Protein AF-A0A2V3XZ36-F1 (afdb_monomer)

Sequence (302 aa):
MINIRLLTAAAAAAALLCLTGCQPKEDPLHLGNNAIVLETDEGRNGLYVKDADNGGASGDSLFGERCFIDCSHAQLSYYGLDTEELTEIKLGDLLAGDEVTIDLRESEVKKAGNGSASAEKIQLMTQRISAENQSDGKSGDSGSGSSDSGSSGSSSYGSDNTNSADSDRPRQAEANAEVPGSQAASLEESDYKGFAEQIQHIFSERDIEALAQLCAYPVYVTTEANTEGLDVADAAGLKAQKDDIFTDAMLQAVAGVDPDRLTPSQAGIFVGSESGSPGLFFSLAEDGYLKIMGINAEVLSQ

Solvent-accessible surface area (backbone atoms only — not comparable to full-atom values): 18003 Å² total; per-residue (Å²): 133,82,62,68,72,61,57,55,54,54,52,54,56,55,57,65,64,69,72,74,75,85,64,75,80,72,70,51,75,46,73,67,44,50,24,27,30,62,41,69,36,77,92,73,37,26,32,33,26,19,44,62,50,89,21,60,103,78,61,56,52,54,29,42,89,58,13,39,35,36,38,84,73,33,49,42,32,35,65,37,86,90,72,78,41,81,40,81,52,56,73,87,73,58,50,61,72,39,36,29,28,39,23,27,34,52,79,26,52,68,31,16,65,73,38,36,30,52,34,54,29,38,34,48,67,65,78,78,79,71,90,80,74,82,76,93,79,87,86,78,91,86,84,88,80,90,80,89,87,81,85,90,86,87,83,87,88,82,89,85,89,82,90,82,90,84,86,92,87,85,87,84,86,81,71,89,73,76,59,89,89,36,57,25,55,58,41,67,76,44,66,56,45,62,50,47,51,50,49,38,50,34,53,75,69,62,37,52,71,64,50,45,70,39,45,40,72,60,23,39,39,27,19,79,93,39,78,88,47,42,76,33,68,43,58,67,59,50,50,76,41,44,73,56,49,66,32,73,65,27,44,49,16,37,65,66,50,56,57,87,75,62,66,65,32,71,86,30,39,78,46,25,29,95,80,74,42,15,25,35,33,31,30,68,43,99,87,70,45,80,24,33,48,33,40,34,34,30,73,75,84,128

Organism: NCBI:txid1096246

Structure (mmCIF, N/CA/C/O backbone):
data_AF-A0A2V3XZ36-F1
#
_entry.id   AF-A0A2V3XZ36-F1
#
loop_
_atom_site.group_PDB
_atom_site.id
_atom_site.type_symbol
_atom_site.label_atom_id
_atom_site.label_alt_id
_atom_site.label_comp_id
_atom_site.label_asym_id
_atom_site.label_entity_id
_atom_site.label_seq_id
_atom_site.pdbx_PDB_ins_code
_atom_site.Cartn_x
_atom_site.Cartn_y
_atom_site.Cartn_z
_atom_site.occupancy
_atom_site.B_iso_or_equiv
_atom_site.auth_seq_id
_atom_site.auth_comp_id
_atom_site.auth_asym_id
_atom_site.auth_atom_id
_atom_site.pdbx_PDB_model_num
ATOM 1 N N . MET A 1 1 ? 79.401 5.097 9.489 1.00 49.34 1 MET A N 1
ATOM 2 C CA . MET A 1 1 ? 78.713 5.417 10.759 1.00 49.34 1 MET A CA 1
ATOM 3 C C . MET A 1 1 ? 77.414 6.124 10.417 1.00 49.34 1 MET A C 1
ATOM 5 O O . MET A 1 1 ? 77.437 7.300 10.087 1.00 49.34 1 MET A O 1
ATOM 9 N N . ILE A 1 2 ? 76.310 5.379 10.359 1.00 49.97 2 ILE A N 1
ATOM 10 C CA . ILE A 1 2 ? 74.990 5.925 10.023 1.00 49.97 2 ILE A CA 1
ATOM 11 C C . ILE A 1 2 ? 74.505 6.738 11.229 1.00 49.97 2 ILE A C 1
ATOM 13 O O . ILE A 1 2 ? 74.506 6.244 12.355 1.00 49.97 2 ILE A O 1
ATOM 17 N N . ASN A 1 3 ? 74.182 8.011 10.996 1.00 48.66 3 ASN A N 1
ATOM 18 C CA . ASN A 1 3 ? 73.855 8.986 12.032 1.00 48.66 3 ASN A CA 1
ATOM 19 C C . ASN A 1 3 ? 72.588 8.576 12.796 1.00 48.66 3 ASN A C 1
ATOM 21 O O . ASN A 1 3 ? 71.471 8.748 12.314 1.00 48.66 3 ASN A O 1
ATOM 25 N N . ILE A 1 4 ? 72.772 8.104 14.031 1.00 54.78 4 ILE A N 1
ATOM 26 C CA . ILE A 1 4 ? 71.716 7.681 14.971 1.00 54.78 4 ILE A CA 1
ATOM 27 C C . ILE A 1 4 ? 70.672 8.790 15.217 1.00 54.78 4 ILE A C 1
ATOM 29 O O . ILE A 1 4 ? 69.515 8.500 15.507 1.00 54.78 4 ILE A O 1
ATOM 33 N N . ARG A 1 5 ? 71.054 10.059 15.018 1.00 49.16 5 ARG A N 1
ATOM 34 C CA . ARG A 1 5 ? 70.179 11.242 15.116 1.00 49.16 5 ARG A CA 1
ATOM 35 C C . ARG A 1 5 ? 69.156 11.352 13.972 1.00 49.16 5 ARG A C 1
ATOM 37 O O . ARG A 1 5 ? 68.101 11.938 14.179 1.00 49.16 5 ARG A O 1
ATOM 44 N N . LEU A 1 6 ? 69.437 10.782 12.794 1.00 45.03 6 LEU A N 1
ATOM 45 C CA . LEU A 1 6 ? 68.500 10.776 11.660 1.00 45.03 6 LEU A CA 1
ATOM 46 C C . LEU A 1 6 ? 67.424 9.687 11.821 1.00 45.03 6 LEU A C 1
ATOM 48 O O . LEU A 1 6 ? 66.277 9.893 11.436 1.00 45.03 6 LEU A O 1
ATOM 52 N N . LEU A 1 7 ? 67.774 8.557 12.451 1.00 47.78 7 LEU A N 1
ATOM 53 C CA . LEU A 1 7 ? 66.829 7.469 12.735 1.00 47.78 7 LEU A CA 1
ATOM 54 C C . LEU A 1 7 ? 65.782 7.858 13.790 1.00 47.78 7 LEU A C 1
ATOM 56 O O . LEU A 1 7 ? 64.635 7.430 13.708 1.00 47.78 7 LEU A O 1
ATOM 60 N N . THR A 1 8 ? 66.157 8.683 14.772 1.00 49.25 8 THR A N 1
ATOM 61 C CA . THR A 1 8 ? 65.249 9.086 15.860 1.00 49.25 8 THR A CA 1
ATOM 62 C C . THR A 1 8 ? 64.213 10.118 15.410 1.00 49.25 8 THR A C 1
ATOM 64 O O . THR A 1 8 ? 63.070 10.060 15.855 1.00 49.25 8 THR A O 1
ATOM 67 N N . ALA A 1 9 ? 64.567 11.014 14.484 1.00 49.53 9 ALA A N 1
ATOM 68 C CA . ALA A 1 9 ? 63.622 11.976 13.913 1.00 49.53 9 ALA A CA 1
ATOM 69 C C . ALA A 1 9 ? 62.608 11.312 12.960 1.00 49.53 9 ALA A C 1
ATOM 71 O O . ALA A 1 9 ? 61.432 11.671 12.967 1.00 49.53 9 ALA A O 1
ATOM 72 N N . ALA A 1 10 ? 63.033 10.298 12.194 1.00 50.59 10 ALA A N 1
ATOM 73 C CA . ALA A 1 10 ? 62.141 9.540 11.315 1.00 50.59 10 ALA A CA 1
ATOM 74 C C . ALA A 1 10 ? 61.131 8.676 12.098 1.00 50.59 10 ALA A C 1
ATOM 76 O O . ALA A 1 10 ? 59.969 8.584 11.710 1.00 50.59 10 ALA A O 1
ATOM 77 N N . ALA A 1 11 ? 61.538 8.102 13.237 1.00 51.56 11 ALA A N 1
ATOM 78 C CA . ALA A 1 11 ? 60.645 7.319 14.094 1.00 51.56 11 ALA A CA 1
ATOM 79 C C . ALA A 1 11 ? 59.580 8.182 14.801 1.00 51.56 11 ALA A C 1
ATOM 81 O O . ALA A 1 11 ? 58.436 7.753 14.935 1.00 51.56 11 ALA A O 1
ATOM 82 N N . ALA A 1 12 ? 59.920 9.413 15.203 1.00 48.41 12 ALA A N 1
ATOM 83 C CA . ALA A 1 12 ? 58.966 10.333 15.826 1.00 48.41 12 ALA A CA 1
ATOM 84 C C . ALA A 1 12 ? 57.923 10.878 14.828 1.00 48.41 12 ALA A C 1
ATOM 86 O O . ALA A 1 12 ? 56.759 11.035 15.188 1.00 48.41 12 ALA A O 1
ATOM 87 N N . ALA A 1 13 ? 58.308 11.099 13.565 1.00 48.31 13 ALA A N 1
ATOM 88 C CA . ALA A 1 13 ? 57.373 11.490 12.507 1.00 48.31 13 ALA A CA 1
ATOM 89 C C . ALA A 1 13 ? 56.443 10.335 12.083 1.00 48.31 13 ALA A C 1
ATOM 91 O O . ALA A 1 13 ? 55.267 10.566 11.813 1.00 48.31 13 ALA A O 1
ATOM 92 N N . ALA A 1 14 ? 56.932 9.089 12.095 1.00 51.06 14 ALA A N 1
ATOM 93 C CA . ALA A 1 14 ? 56.108 7.906 11.835 1.00 51.06 14 ALA A CA 1
ATOM 94 C C . ALA A 1 14 ? 55.124 7.600 12.982 1.00 51.06 14 ALA A C 1
ATOM 96 O O . ALA A 1 14 ? 54.015 7.148 12.725 1.00 51.06 14 ALA A O 1
ATOM 97 N N . ALA A 1 15 ? 55.483 7.895 14.237 1.00 47.56 15 ALA A N 1
ATOM 98 C CA . ALA A 1 15 ? 54.588 7.710 15.381 1.00 47.56 15 ALA A CA 1
ATOM 99 C C . ALA A 1 15 ? 53.459 8.760 15.445 1.00 47.56 15 ALA A C 1
ATOM 101 O O . ALA A 1 15 ? 52.360 8.443 15.893 1.00 47.56 15 ALA A O 1
ATOM 102 N N . LEU A 1 16 ? 53.697 9.987 14.960 1.00 46.22 16 LEU A N 1
ATOM 103 C CA . LEU A 1 16 ? 52.675 11.044 14.917 1.00 46.22 16 LEU A CA 1
ATOM 104 C C . LEU A 1 16 ? 51.666 10.863 13.763 1.00 46.22 16 LEU A C 1
ATOM 106 O O . LEU A 1 16 ? 50.547 11.356 13.852 1.00 46.22 16 LEU A O 1
ATOM 110 N N . LEU A 1 17 ? 52.034 10.115 12.714 1.00 47.47 17 LEU A N 1
ATOM 111 C CA . LEU A 1 17 ? 51.152 9.731 11.599 1.00 47.47 17 LEU A CA 1
ATOM 112 C C . LEU A 1 17 ? 50.258 8.514 11.905 1.00 47.47 17 LEU A C 1
ATOM 114 O O . LEU A 1 17 ? 49.339 8.234 11.144 1.00 47.47 17 LEU A O 1
ATOM 118 N N . CYS A 1 18 ? 50.485 7.811 13.021 1.00 46.91 18 CYS A N 1
ATOM 119 C CA . CYS A 1 18 ? 49.680 6.651 13.429 1.00 46.91 18 CYS A CA 1
ATOM 120 C C . CYS A 1 18 ? 48.534 6.991 14.400 1.00 46.91 18 CYS A C 1
ATOM 122 O O . CYS A 1 18 ? 47.794 6.094 14.792 1.00 46.91 18 CYS A O 1
ATOM 124 N N . LEU A 1 19 ? 48.376 8.258 14.807 1.00 44.88 19 LEU A N 1
ATOM 125 C CA . LEU A 1 19 ? 47.299 8.689 15.715 1.00 44.88 19 LEU A CA 1
ATOM 126 C C . LEU A 1 19 ? 46.096 9.317 14.998 1.00 44.88 19 LEU A C 1
ATOM 128 O O . LEU A 1 19 ? 45.138 9.725 15.650 1.00 44.88 19 LEU A O 1
ATOM 132 N N . THR A 1 20 ? 46.092 9.357 13.666 1.00 52.97 20 THR A N 1
ATOM 133 C CA . THR A 1 20 ? 44.905 9.734 12.898 1.00 52.97 20 THR A CA 1
ATOM 134 C C . THR A 1 20 ? 44.134 8.482 12.492 1.00 52.97 20 THR A C 1
ATOM 136 O O . THR A 1 20 ? 44.437 7.857 11.480 1.00 52.97 20 THR A O 1
ATOM 139 N N . GLY A 1 21 ? 43.107 8.149 13.277 1.00 45.31 21 GLY A N 1
ATOM 140 C CA . GLY A 1 21 ? 41.867 7.633 12.698 1.00 45.31 21 GLY A CA 1
ATOM 141 C C . GLY A 1 21 ? 41.633 6.122 12.695 1.00 45.31 21 GLY A C 1
ATOM 142 O O . GLY A 1 21 ? 41.121 5.610 11.711 1.00 45.31 21 GLY A O 1
ATOM 143 N N . CYS A 1 22 ? 41.873 5.418 13.801 1.00 48.69 22 CYS A N 1
ATOM 144 C CA . CYS A 1 22 ? 40.903 4.390 14.199 1.00 48.69 22 CYS A CA 1
ATOM 145 C C . CYS A 1 22 ? 39.966 5.035 15.219 1.00 48.69 22 CYS A C 1
ATOM 147 O O . CYS A 1 22 ? 40.049 4.752 16.413 1.00 48.69 22 CYS A O 1
ATOM 149 N N . GLN A 1 23 ? 39.109 5.957 14.765 1.00 49.16 23 GLN A N 1
ATOM 150 C CA . GLN A 1 23 ? 37.893 6.187 15.537 1.00 49.16 23 GLN A CA 1
ATOM 151 C C . GLN A 1 23 ? 37.141 4.849 15.549 1.00 49.16 23 GLN A C 1
ATOM 153 O O . GLN A 1 23 ? 37.112 4.181 14.505 1.00 49.16 23 GLN A O 1
ATOM 158 N N . PRO A 1 24 ? 36.584 4.405 16.691 1.00 51.41 24 PRO A N 1
ATOM 159 C CA . PRO A 1 24 ? 35.558 3.374 16.652 1.00 51.41 24 PRO A CA 1
ATOM 160 C C . PRO A 1 24 ? 34.567 3.818 15.581 1.00 51.41 24 PRO A C 1
ATOM 162 O O . PRO A 1 24 ? 34.178 4.986 15.578 1.00 51.41 24 PRO A O 1
ATOM 165 N N . LYS A 1 25 ? 34.244 2.951 14.618 1.00 53.97 25 LYS A N 1
ATOM 166 C CA . LYS A 1 25 ? 33.132 3.245 13.714 1.00 53.97 25 LYS A CA 1
ATOM 167 C C . LYS A 1 25 ? 31.921 3.406 14.621 1.00 53.97 25 LYS A C 1
ATOM 169 O O . LYS A 1 25 ? 31.485 2.417 15.205 1.00 53.97 25 LYS A O 1
ATOM 174 N N . GLU A 1 26 ? 31.500 4.647 14.842 1.00 66.62 26 GLU A N 1
ATOM 175 C CA . GLU A 1 26 ? 30.287 4.914 15.595 1.00 66.62 26 GLU A CA 1
ATOM 176 C C . GLU A 1 26 ? 29.155 4.230 14.846 1.00 66.62 26 GLU A C 1
ATOM 178 O O . GLU A 1 26 ? 29.083 4.336 13.623 1.00 66.62 26 GLU A O 1
ATOM 183 N N . ASP A 1 27 ? 28.365 3.451 15.578 1.00 75.56 27 ASP A N 1
ATOM 184 C CA . ASP A 1 27 ? 27.201 2.760 15.045 1.00 75.56 27 ASP A CA 1
ATOM 185 C C . ASP A 1 27 ? 26.157 3.827 14.689 1.00 75.56 27 ASP A C 1
ATOM 187 O O . ASP A 1 27 ? 25.618 4.450 15.618 1.00 75.56 27 ASP A O 1
ATOM 191 N N . PRO A 1 28 ? 25.950 4.131 13.390 1.00 82.06 28 PRO A N 1
ATOM 192 C CA . PRO A 1 28 ? 25.151 5.275 12.976 1.00 82.06 28 PRO A CA 1
ATOM 193 C C . PRO A 1 28 ? 23.723 5.163 13.501 1.00 82.06 28 PRO A C 1
ATOM 195 O O . PRO A 1 28 ? 23.147 4.077 13.530 1.00 82.06 28 PRO A O 1
ATOM 198 N N . LEU A 1 29 ? 23.145 6.288 13.915 1.00 79.50 29 LEU A N 1
ATOM 199 C CA . LEU A 1 29 ? 21.755 6.342 14.352 1.00 79.50 29 LEU A CA 1
ATOM 200 C C . LEU A 1 29 ? 20.854 6.650 13.147 1.00 79.50 29 LEU A C 1
ATOM 202 O O . LEU A 1 29 ? 21.013 7.680 12.492 1.00 79.50 29 LEU A O 1
ATOM 206 N N . HIS A 1 30 ? 19.919 5.751 12.868 1.00 79.06 30 HIS A N 1
ATOM 207 C CA . HIS A 1 30 ? 18.843 5.896 11.897 1.00 79.06 30 HIS A CA 1
ATOM 208 C C . HIS A 1 30 ? 17.641 6.527 12.588 1.00 79.06 30 HIS A C 1
ATOM 210 O O . HIS A 1 30 ? 17.083 5.947 13.519 1.00 79.06 30 HIS A O 1
ATOM 216 N N . LEU A 1 31 ? 17.273 7.721 12.134 1.00 82.19 31 LEU A N 1
ATOM 217 C CA . LEU A 1 31 ? 16.256 8.553 12.763 1.00 82.19 31 LEU A CA 1
ATOM 218 C C . LEU A 1 31 ? 14.909 8.412 12.059 1.00 82.19 31 LEU A C 1
ATOM 220 O O . LEU A 1 31 ? 14.869 8.331 10.833 1.00 82.19 31 LEU A O 1
ATOM 224 N N . GLY A 1 32 ? 13.826 8.502 12.828 1.00 77.56 32 GLY A N 1
ATOM 225 C CA . GLY A 1 32 ? 12.496 8.765 12.287 1.00 77.56 32 GLY A CA 1
ATOM 226 C C . GLY A 1 32 ? 11.879 7.602 11.515 1.00 77.56 32 GLY A C 1
ATOM 227 O O . GLY A 1 32 ? 11.204 7.843 10.521 1.00 77.56 32 GLY A O 1
ATOM 228 N N . ASN A 1 33 ? 12.114 6.355 11.935 1.00 87.75 33 ASN A N 1
ATOM 229 C CA . ASN A 1 33 ? 11.456 5.207 11.309 1.00 87.75 33 ASN A CA 1
ATOM 230 C C . ASN A 1 33 ? 10.011 5.124 11.817 1.00 87.75 33 ASN A C 1
ATOM 232 O O . ASN A 1 33 ? 9.799 4.873 13.007 1.00 87.75 33 ASN A O 1
ATOM 236 N N . ASN A 1 34 ? 9.037 5.365 10.941 1.00 88.94 34 ASN A N 1
ATOM 237 C CA . ASN A 1 34 ? 7.626 5.399 11.314 1.00 88.94 34 ASN A CA 1
ATOM 238 C C . ASN A 1 34 ? 7.092 3.982 11.552 1.00 88.94 34 ASN A C 1
ATOM 240 O O . ASN A 1 34 ? 7.294 3.073 10.745 1.00 88.94 34 ASN A O 1
ATOM 244 N N . ALA A 1 35 ? 6.378 3.796 12.654 1.00 91.56 35 ALA A N 1
ATOM 245 C CA . ALA A 1 35 ? 5.806 2.520 13.040 1.00 91.56 35 ALA A CA 1
ATOM 246 C C . ALA A 1 35 ? 4.446 2.713 13.718 1.00 91.56 35 ALA A C 1
ATOM 248 O O . ALA A 1 35 ? 4.201 3.721 14.378 1.00 91.56 35 ALA A O 1
ATOM 249 N N . ILE A 1 36 ? 3.562 1.729 13.584 1.00 91.44 36 ILE A N 1
ATOM 250 C CA . ILE A 1 36 ? 2.284 1.679 14.297 1.00 91.44 36 ILE A CA 1
ATOM 251 C C . ILE A 1 36 ? 2.425 0.699 15.453 1.00 91.44 36 ILE A C 1
ATOM 253 O O . ILE A 1 36 ? 2.787 -0.465 15.256 1.00 91.44 36 ILE A O 1
ATOM 257 N N . VAL A 1 37 ? 2.106 1.156 16.662 1.00 94.25 37 VAL A N 1
ATOM 258 C CA . VAL A 1 37 ? 2.078 0.317 17.862 1.00 94.25 37 VAL A CA 1
ATOM 259 C C . VAL A 1 37 ? 0.979 -0.736 17.722 1.00 94.25 37 VAL A C 1
ATOM 261 O O . VAL A 1 37 ? -0.182 -0.418 17.484 1.00 94.25 37 VAL A O 1
ATOM 264 N N . LEU A 1 38 ? 1.332 -2.007 17.888 1.00 90.00 38 LEU A N 1
ATOM 265 C CA . LEU A 1 38 ? 0.386 -3.125 17.921 1.00 90.00 38 LEU A CA 1
ATOM 266 C C . LEU A 1 38 ? -0.068 -3.415 19.351 1.00 90.00 38 LEU A C 1
ATOM 268 O O . LEU A 1 38 ? -1.254 -3.587 19.599 1.00 90.00 38 LEU A O 1
ATOM 272 N N . GLU A 1 39 ? 0.881 -3.478 20.283 1.00 91.12 39 GLU A N 1
ATOM 273 C CA . GLU A 1 39 ? 0.639 -3.670 21.715 1.00 91.12 39 GLU A CA 1
ATOM 274 C C . GLU A 1 39 ? 1.901 -3.328 22.514 1.00 91.12 39 GLU A C 1
ATOM 276 O O . GLU A 1 39 ? 3.015 -3.407 21.992 1.00 91.12 39 GLU A O 1
ATOM 281 N N . THR A 1 40 ? 1.737 -3.007 23.794 1.00 93.50 40 THR A N 1
ATOM 282 C CA . THR A 1 40 ? 2.841 -2.829 24.742 1.00 93.50 40 THR A CA 1
ATOM 283 C C . THR A 1 40 ? 3.032 -4.090 25.587 1.00 93.50 40 THR A C 1
ATOM 285 O O . THR A 1 40 ? 2.080 -4.781 25.946 1.00 93.50 40 THR A O 1
ATOM 288 N N . ASP A 1 41 ? 4.283 -4.405 25.912 1.00 89.50 41 ASP A N 1
ATOM 289 C CA . ASP A 1 41 ? 4.675 -5.484 26.818 1.00 89.50 41 ASP A CA 1
ATOM 290 C C . ASP A 1 41 ? 5.563 -4.901 27.922 1.00 89.50 41 ASP A C 1
ATOM 292 O O . ASP A 1 41 ? 6.794 -4.890 27.839 1.00 89.50 41 ASP A O 1
ATOM 296 N N . GLU A 1 42 ? 4.924 -4.405 28.983 1.00 86.50 42 GLU A N 1
ATOM 297 C CA . GLU A 1 42 ? 5.624 -3.862 30.152 1.00 86.50 42 GLU A CA 1
ATOM 298 C C . GLU A 1 42 ? 6.478 -4.919 30.872 1.00 86.50 42 GLU A C 1
ATOM 300 O O . GLU A 1 42 ? 7.479 -4.580 31.501 1.00 86.50 42 GLU A O 1
ATOM 305 N N . GLY A 1 43 ? 6.132 -6.208 30.753 1.00 83.69 43 GLY A N 1
ATOM 306 C CA . GLY A 1 43 ? 6.881 -7.309 31.364 1.00 83.69 43 GLY A CA 1
ATOM 307 C C . GLY A 1 43 ? 8.253 -7.522 30.723 1.00 83.69 43 GLY A C 1
ATOM 308 O O . GLY A 1 43 ? 9.209 -7.885 31.413 1.00 83.69 43 GLY A O 1
ATOM 309 N N . ARG A 1 44 ? 8.364 -7.261 29.417 1.00 87.06 44 ARG A N 1
ATOM 310 C CA . ARG A 1 44 ? 9.633 -7.235 28.670 1.00 87.06 44 ARG A CA 1
ATOM 311 C C . ARG A 1 44 ? 10.156 -5.826 28.402 1.00 87.06 44 ARG A C 1
ATOM 313 O O . ARG A 1 44 ? 11.163 -5.693 27.717 1.00 87.06 44 ARG A O 1
ATOM 320 N N . ASN A 1 45 ? 9.500 -4.810 28.960 1.00 90.19 45 ASN A N 1
ATOM 321 C CA . ASN A 1 45 ? 9.830 -3.401 28.796 1.00 90.19 45 ASN A CA 1
ATOM 322 C C . ASN A 1 45 ? 9.990 -2.991 27.321 1.00 90.19 45 ASN A C 1
ATOM 324 O O . ASN A 1 45 ? 10.976 -2.367 26.934 1.00 90.19 45 ASN A O 1
ATOM 328 N N . GLY A 1 46 ? 9.026 -3.388 26.492 1.00 94.50 46 GLY A N 1
ATOM 329 C CA . GLY A 1 46 ? 9.034 -3.123 25.059 1.00 94.50 46 GLY A CA 1
ATOM 330 C C . GLY A 1 46 ? 7.635 -3.085 24.461 1.00 94.50 46 GLY A C 1
ATOM 331 O O . GLY A 1 46 ? 6.635 -3.142 25.170 1.00 94.50 46 GLY A O 1
ATOM 332 N N . LEU A 1 47 ? 7.551 -2.996 23.142 1.00 96.94 47 LEU A N 1
ATOM 333 C CA . LEU A 1 47 ? 6.287 -3.002 22.407 1.00 96.94 47 LEU A CA 1
ATOM 334 C C . LEU A 1 47 ? 6.437 -3.766 21.098 1.00 96.94 47 LEU A C 1
ATOM 336 O O . LEU A 1 47 ? 7.541 -3.927 20.582 1.00 96.94 47 LEU A O 1
ATOM 340 N N . TYR A 1 48 ? 5.322 -4.235 20.559 1.00 93.94 48 TYR A N 1
ATOM 341 C CA . TYR A 1 48 ? 5.271 -4.718 19.190 1.00 93.94 48 TYR A CA 1
ATOM 342 C C . TYR A 1 48 ? 4.813 -3.607 18.272 1.00 93.94 48 TYR A C 1
ATOM 344 O O . TYR A 1 48 ? 3.860 -2.895 18.588 1.00 93.94 48 TYR A O 1
ATOM 352 N N . VAL A 1 49 ? 5.462 -3.505 17.123 1.00 94.69 49 VAL A N 1
ATOM 353 C CA . VAL A 1 49 ? 5.119 -2.538 16.088 1.00 94.69 49 VAL A CA 1
ATOM 354 C C . VAL A 1 49 ? 5.063 -3.207 14.727 1.00 94.69 49 VAL A C 1
ATOM 356 O O . VAL A 1 49 ? 5.650 -4.271 14.524 1.00 94.69 49 VAL A O 1
ATOM 359 N N . LYS A 1 50 ? 4.377 -2.556 13.801 1.00 91.38 50 LYS A N 1
ATOM 360 C CA . LYS A 1 50 ? 4.524 -2.774 12.362 1.00 91.38 50 LYS A CA 1
ATOM 361 C C . LYS A 1 50 ? 4.990 -1.479 11.712 1.00 91.38 50 LYS A C 1
ATOM 363 O O . LYS A 1 50 ? 4.850 -0.426 12.333 1.00 91.38 50 LYS A O 1
ATOM 368 N N . ASP A 1 51 ? 5.512 -1.530 10.495 1.00 88.62 51 ASP A N 1
ATOM 369 C CA . ASP A 1 51 ? 5.799 -0.289 9.771 1.00 88.62 51 ASP A CA 1
ATOM 370 C C . ASP A 1 51 ? 4.510 0.542 9.587 1.00 88.62 51 ASP A C 1
ATOM 372 O O . ASP A 1 51 ? 3.425 -0.008 9.366 1.00 88.62 51 ASP A O 1
ATOM 376 N N . ALA A 1 52 ? 4.612 1.865 9.751 1.00 79.25 52 ALA A N 1
ATOM 377 C CA . ALA A 1 52 ? 3.495 2.779 9.482 1.00 79.25 52 ALA A CA 1
ATOM 378 C C . ALA A 1 52 ? 3.358 3.070 7.983 1.00 79.25 52 ALA A C 1
ATOM 380 O O . ALA A 1 52 ? 2.247 3.198 7.472 1.00 79.25 52 ALA A O 1
ATOM 381 N N . ASP A 1 53 ? 4.499 3.104 7.294 1.00 67.88 53 ASP A N 1
ATOM 382 C CA . ASP A 1 53 ? 4.617 3.222 5.847 1.00 67.88 53 ASP A CA 1
ATOM 383 C C . ASP A 1 53 ? 4.900 1.830 5.261 1.00 67.88 53 ASP A C 1
ATOM 385 O O . ASP A 1 53 ? 5.612 1.038 5.873 1.00 67.88 53 ASP A O 1
ATOM 389 N N . ASN A 1 54 ? 4.383 1.501 4.074 1.00 53.25 54 ASN A N 1
ATOM 390 C CA . ASN A 1 54 ? 4.631 0.207 3.412 1.00 53.25 54 ASN A CA 1
ATOM 391 C C . ASN A 1 54 ? 6.075 0.098 2.861 1.00 53.25 54 ASN A C 1
ATOM 393 O O . ASN A 1 54 ? 6.277 -0.045 1.656 1.00 53.25 54 ASN A O 1
ATOM 397 N N . GLY A 1 55 ? 7.075 0.174 3.744 1.00 48.84 55 GLY A N 1
ATOM 398 C CA . GLY A 1 55 ? 8.485 0.330 3.401 1.00 48.84 55 GLY A CA 1
ATOM 399 C C . GLY A 1 55 ? 8.801 1.789 3.075 1.00 48.84 55 GLY A C 1
ATOM 400 O O . GLY A 1 55 ? 8.080 2.446 2.329 1.00 48.84 55 GLY A O 1
ATOM 401 N N . GLY A 1 56 ? 9.881 2.324 3.648 1.00 45.25 56 GLY A N 1
ATOM 402 C CA . GLY A 1 56 ? 10.378 3.656 3.290 1.00 45.25 56 GLY A CA 1
ATOM 403 C C . GLY A 1 56 ? 10.810 3.736 1.816 1.00 45.25 56 GLY A C 1
ATOM 404 O O . GLY A 1 56 ? 10.492 2.878 0.999 1.00 45.25 56 GLY A O 1
ATOM 405 N N . ALA A 1 57 ? 11.627 4.731 1.460 1.00 40.34 57 ALA A N 1
ATOM 406 C CA . ALA A 1 57 ? 12.100 4.953 0.082 1.00 40.34 57 ALA A CA 1
ATOM 407 C C . ALA A 1 57 ? 12.799 3.747 -0.601 1.00 40.34 57 ALA A C 1
ATOM 409 O O . ALA A 1 57 ? 13.081 3.803 -1.795 1.00 40.34 57 ALA A O 1
ATOM 410 N N . SER A 1 58 ? 13.111 2.677 0.135 1.00 45.38 58 SER A N 1
ATOM 411 C CA . SER A 1 58 ? 13.680 1.428 -0.377 1.00 45.38 58 SER A CA 1
ATOM 412 C C . SER A 1 58 ? 12.658 0.317 -0.648 1.00 45.38 58 SER A C 1
ATOM 414 O O . SER A 1 58 ? 13.068 -0.732 -1.129 1.00 45.38 58 SER A O 1
ATOM 416 N N . GLY A 1 59 ? 11.373 0.476 -0.305 1.00 50.12 59 GLY A N 1
ATOM 417 C CA . GLY A 1 59 ? 10.363 -0.597 -0.388 1.00 50.12 59 GLY A CA 1
ATOM 418 C C . GLY A 1 59 ? 10.577 -1.759 0.597 1.00 50.12 59 GLY A C 1
ATOM 419 O O . GLY A 1 59 ? 9.709 -2.614 0.752 1.00 50.12 59 GLY A O 1
ATOM 420 N N . ASP A 1 60 ? 11.707 -1.771 1.307 1.00 60.66 60 ASP A N 1
ATOM 421 C CA . ASP A 1 60 ? 11.992 -2.715 2.379 1.00 60.66 60 ASP A CA 1
ATOM 422 C C . ASP A 1 60 ? 11.269 -2.280 3.659 1.00 60.66 60 ASP A C 1
ATOM 424 O O . ASP A 1 60 ? 11.537 -1.222 4.234 1.00 60.66 60 ASP A O 1
ATOM 428 N N . SER A 1 61 ? 10.348 -3.128 4.103 1.00 71.88 61 SER A N 1
ATOM 429 C CA . SER A 1 61 ? 9.679 -3.043 5.399 1.00 71.88 61 SER A CA 1
ATOM 430 C C . SER A 1 61 ? 10.707 -3.305 6.507 1.00 71.88 61 SER A C 1
ATOM 432 O O . SER A 1 61 ? 11.262 -4.402 6.610 1.00 71.88 61 SER A O 1
ATOM 434 N N . LEU A 1 62 ? 11.023 -2.275 7.299 1.00 85.38 62 LEU A N 1
ATOM 435 C CA . LEU A 1 62 ? 12.061 -2.346 8.329 1.00 85.38 62 LEU A CA 1
ATOM 436 C C . LEU A 1 62 ? 11.601 -3.188 9.524 1.00 85.38 62 LEU A C 1
ATOM 438 O O . LEU A 1 62 ? 12.376 -3.977 10.072 1.00 85.38 62 LEU A O 1
ATOM 442 N N . PHE A 1 63 ? 10.348 -3.004 9.932 1.00 88.12 63 PHE A N 1
ATOM 443 C CA . PHE A 1 63 ? 9.732 -3.686 11.065 1.00 88.12 63 PHE A CA 1
ATOM 444 C C . PHE A 1 63 ? 8.854 -4.874 10.646 1.00 88.12 63 PHE A C 1
ATOM 446 O O . PHE A 1 63 ? 8.556 -5.743 11.469 1.00 88.12 63 PHE A O 1
ATOM 453 N N . GLY A 1 64 ? 8.452 -4.966 9.381 1.00 84.94 64 GLY A N 1
ATOM 454 C CA . GLY A 1 64 ? 7.524 -6.004 8.944 1.00 84.94 64 GLY A CA 1
ATOM 455 C C . GLY A 1 64 ? 6.124 -5.807 9.525 1.00 84.94 64 GLY A C 1
ATOM 456 O O . GLY A 1 64 ? 5.772 -4.767 10.082 1.00 84.94 64 GLY A O 1
ATOM 457 N N . GLU A 1 65 ? 5.340 -6.881 9.473 1.00 84.19 65 GLU A N 1
ATOM 458 C CA . GLU A 1 65 ? 4.010 -6.956 10.093 1.00 84.19 65 GLU A CA 1
ATOM 459 C C . GLU A 1 65 ? 4.057 -6.989 11.626 1.00 84.19 65 GLU A C 1
ATOM 461 O O . GLU A 1 65 ? 3.050 -6.745 12.292 1.00 84.19 65 GLU A O 1
ATOM 466 N N . ARG A 1 66 ? 5.206 -7.372 12.200 1.00 89.31 66 ARG A N 1
ATOM 467 C CA . ARG A 1 66 ? 5.378 -7.506 13.647 1.00 89.31 66 ARG A CA 1
ATOM 468 C C . ARG A 1 66 ? 6.852 -7.598 14.040 1.00 89.31 66 ARG A C 1
ATOM 470 O O . ARG A 1 66 ? 7.447 -8.674 13.985 1.00 89.31 66 ARG A O 1
ATOM 477 N N . CYS A 1 67 ? 7.396 -6.506 14.559 1.00 93.50 67 CYS A N 1
ATOM 478 C CA . CYS A 1 67 ? 8.712 -6.455 15.190 1.00 93.50 67 CYS A CA 1
ATOM 479 C C . CYS A 1 67 ? 8.580 -6.118 16.675 1.00 93.50 67 CYS A C 1
ATOM 481 O O . CYS A 1 67 ? 7.789 -5.259 17.060 1.00 93.50 67 CYS A O 1
ATOM 483 N N . PHE A 1 68 ? 9.346 -6.809 17.518 1.00 95.31 68 PHE A N 1
ATOM 484 C CA . PHE A 1 68 ? 9.477 -6.460 18.929 1.00 95.31 68 PHE A CA 1
ATOM 485 C C . PHE A 1 68 ? 10.545 -5.381 19.125 1.00 95.31 68 PHE A C 1
ATOM 487 O O . PHE A 1 68 ? 11.693 -5.565 18.724 1.00 95.31 68 PHE A O 1
ATOM 494 N N . ILE A 1 69 ? 10.191 -4.300 19.810 1.00 96.88 69 ILE A N 1
ATOM 495 C CA . ILE A 1 69 ? 11.079 -3.183 20.114 1.00 96.88 69 ILE A CA 1
ATOM 496 C C . ILE A 1 69 ? 11.364 -3.152 21.614 1.00 96.88 69 ILE A C 1
ATOM 498 O O . ILE A 1 69 ? 10.477 -2.856 22.417 1.00 96.88 69 ILE A O 1
ATOM 502 N N . ASP A 1 70 ? 12.608 -3.447 21.990 1.00 93.38 70 ASP A N 1
ATOM 503 C CA . ASP A 1 70 ? 13.100 -3.292 23.359 1.00 93.38 70 ASP A CA 1
ATOM 504 C C . ASP A 1 70 ? 13.266 -1.802 23.687 1.00 93.38 70 ASP A C 1
ATOM 506 O O . ASP A 1 70 ? 13.962 -1.066 22.979 1.00 93.38 70 ASP A O 1
ATOM 510 N N . CYS A 1 71 ? 12.616 -1.365 24.766 1.00 94.12 71 CYS A N 1
ATOM 511 C CA . CYS A 1 71 ? 12.622 0.014 25.249 1.00 94.12 71 CYS A CA 1
ATOM 512 C C . CYS A 1 71 ? 13.434 0.195 26.535 1.00 94.12 71 CYS A C 1
ATOM 514 O O . CYS A 1 71 ? 13.394 1.263 27.142 1.00 94.12 71 CYS A O 1
ATOM 516 N N . SER A 1 72 ? 14.208 -0.811 26.953 1.00 88.69 72 SER A N 1
ATOM 517 C CA . SER A 1 72 ? 14.986 -0.788 28.202 1.00 88.69 72 SER A CA 1
ATOM 518 C C . SER A 1 72 ? 15.974 0.357 28.331 1.00 88.69 72 SER A C 1
ATOM 520 O O . SER A 1 72 ? 16.299 0.772 29.446 1.00 88.69 72 SER A O 1
ATOM 522 N N . HIS A 1 73 ? 16.412 0.896 27.202 1.00 87.50 73 HIS A N 1
ATOM 523 C CA . HIS A 1 73 ? 17.301 2.047 27.142 1.00 87.50 73 HIS A CA 1
ATOM 524 C C . HIS A 1 73 ? 16.749 3.175 26.264 1.00 87.50 73 HIS A C 1
ATOM 526 O O . HIS A 1 73 ? 17.469 4.135 26.000 1.00 87.50 73 HIS A O 1
ATOM 532 N N . ALA A 1 74 ? 15.487 3.073 25.839 1.00 90.25 74 ALA A N 1
ATOM 533 C CA . ALA A 1 74 ? 14.879 4.040 24.943 1.00 90.25 74 ALA A CA 1
ATOM 534 C C . ALA A 1 74 ? 14.364 5.264 25.709 1.00 90.25 74 ALA A C 1
ATOM 536 O O . ALA A 1 74 ? 13.757 5.141 26.774 1.00 90.25 74 ALA A O 1
ATOM 537 N N . GLN A 1 75 ? 14.548 6.452 25.136 1.00 88.81 75 GLN A N 1
ATOM 538 C CA . GLN A 1 75 ? 13.844 7.654 25.580 1.00 88.81 75 GLN A CA 1
ATOM 539 C C . GLN A 1 75 ? 12.460 7.720 24.925 1.00 88.81 75 GLN A C 1
ATOM 541 O O . GLN A 1 75 ? 12.366 7.718 23.700 1.00 88.81 75 GLN A O 1
ATOM 546 N N . LEU A 1 76 ? 11.393 7.818 25.721 1.00 91.56 76 LEU A N 1
ATOM 547 C CA . LEU A 1 76 ? 10.018 7.907 25.223 1.00 91.56 76 LEU A CA 1
ATOM 548 C C . LEU A 1 76 ? 9.487 9.336 25.368 1.00 91.56 76 LEU A C 1
ATOM 550 O O . LEU A 1 76 ? 9.551 9.930 26.444 1.00 91.56 76 LEU A O 1
ATOM 554 N N . SER A 1 77 ? 8.958 9.902 24.284 1.00 88.00 77 SER A N 1
ATOM 555 C CA . SER A 1 77 ? 8.484 11.291 24.278 1.00 88.00 77 SER A CA 1
ATOM 556 C C . SER A 1 77 ? 7.266 11.524 23.385 1.00 88.00 77 SER A C 1
ATOM 558 O O . SER A 1 77 ? 7.013 10.774 22.452 1.00 88.00 77 SER A O 1
ATOM 560 N N . TYR A 1 78 ? 6.537 12.602 23.638 1.00 86.31 78 TYR A N 1
ATOM 561 C CA . TYR A 1 78 ? 5.465 13.122 22.794 1.00 86.31 78 TYR A CA 1
ATOM 562 C C . TYR A 1 78 ? 5.688 14.620 22.560 1.00 86.31 78 TYR A C 1
ATOM 564 O O . TYR A 1 78 ? 6.109 15.328 23.477 1.00 86.31 78 TYR A O 1
ATOM 572 N N . TYR A 1 79 ? 5.409 15.108 21.348 1.00 77.50 79 TYR A N 1
ATOM 573 C CA . TYR A 1 79 ? 5.440 16.538 21.035 1.00 77.50 79 TYR A CA 1
ATOM 574 C C . TYR A 1 79 ? 4.016 17.077 20.890 1.00 77.50 79 TYR A C 1
ATOM 576 O O . TYR A 1 79 ? 3.313 16.747 19.935 1.00 77.50 79 TYR A O 1
ATOM 584 N N . GLY A 1 80 ? 3.584 17.911 21.837 1.00 71.62 80 GLY A N 1
ATOM 585 C CA . GLY A 1 80 ? 2.263 18.533 21.776 1.00 71.62 80 GLY A CA 1
ATOM 586 C C . GLY A 1 80 ? 2.250 19.689 20.787 1.00 71.62 80 GLY A C 1
ATOM 587 O O . GLY A 1 80 ? 2.933 20.678 21.017 1.00 71.62 80 GLY A O 1
ATOM 588 N N . LEU A 1 81 ? 1.452 19.614 19.714 1.00 64.94 81 LEU A N 1
ATOM 589 C CA . LEU A 1 81 ? 1.353 20.739 18.760 1.00 64.94 81 LEU A CA 1
ATOM 590 C C . LEU A 1 81 ? 0.658 21.956 19.391 1.00 64.94 81 LEU A C 1
ATOM 592 O O . LEU A 1 81 ? 0.929 23.078 18.984 1.00 64.94 81 LEU A O 1
ATOM 596 N N . ASP A 1 82 ? -0.193 21.744 20.401 1.00 70.12 82 ASP A N 1
ATOM 597 C CA . ASP A 1 82 ? -0.869 22.831 21.124 1.00 70.12 82 ASP A CA 1
ATOM 598 C C . ASP A 1 82 ? 0.035 23.501 22.166 1.00 70.12 82 ASP A C 1
ATOM 600 O O . ASP A 1 82 ? -0.115 24.688 22.458 1.00 70.12 82 ASP A O 1
ATOM 604 N N . THR A 1 83 ? 0.950 22.735 22.765 1.00 72.19 83 THR A N 1
ATOM 605 C CA . THR A 1 83 ? 1.852 23.218 23.821 1.00 72.19 83 THR A CA 1
ATOM 606 C C . THR A 1 83 ? 3.227 23.608 23.290 1.00 72.19 83 THR A C 1
ATOM 608 O O . THR A 1 83 ? 3.957 24.306 23.983 1.00 72.19 83 THR A O 1
ATOM 611 N N . GLU A 1 84 ? 3.584 23.155 22.085 1.00 73.50 84 GLU A N 1
ATOM 612 C CA . GLU A 1 84 ? 4.926 23.215 21.496 1.00 73.50 84 GLU A CA 1
ATOM 613 C C . GLU A 1 84 ? 6.025 22.614 22.403 1.00 73.50 84 GLU A C 1
ATOM 615 O O . GLU A 1 84 ? 7.214 22.898 22.236 1.00 73.50 84 GLU A O 1
ATOM 620 N N . GLU A 1 85 ? 5.644 21.754 23.355 1.00 75.75 85 GLU A N 1
ATOM 621 C CA . GLU A 1 85 ? 6.532 21.169 24.363 1.00 75.75 85 GLU A CA 1
ATOM 622 C C . GLU A 1 85 ? 6.766 19.671 24.131 1.00 75.75 85 GLU A C 1
ATOM 624 O O . GLU A 1 85 ? 5.846 18.901 23.837 1.00 75.75 85 GLU A O 1
ATOM 629 N N . LEU A 1 86 ? 8.021 19.247 24.326 1.00 79.38 86 LEU A N 1
ATOM 630 C CA . LEU A 1 86 ? 8.397 17.838 24.375 1.00 79.38 86 LEU A CA 1
ATOM 631 C C . LEU A 1 86 ? 8.124 17.291 25.780 1.00 79.38 86 LEU A C 1
ATOM 633 O O . LEU A 1 86 ? 8.769 17.696 26.747 1.00 79.38 86 LEU A O 1
ATOM 637 N N . THR A 1 87 ? 7.193 16.351 25.880 1.00 85.38 87 THR A N 1
ATOM 638 C CA . THR A 1 87 ? 6.814 15.697 27.136 1.00 85.38 87 THR A CA 1
ATOM 639 C C . THR A 1 87 ? 7.378 14.284 27.167 1.00 85.38 87 THR A C 1
ATOM 641 O O . THR A 1 87 ? 7.190 13.528 26.218 1.00 85.38 87 THR A O 1
ATOM 644 N N . GLU A 1 88 ? 8.071 13.914 28.243 1.00 88.75 88 GLU A N 1
ATOM 645 C CA .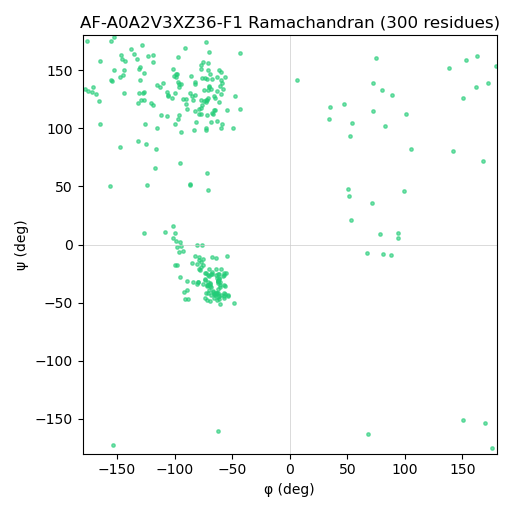 GLU A 1 88 ? 8.476 12.523 28.473 1.00 88.75 88 GLU A CA 1
ATOM 646 C C . GLU A 1 88 ? 7.244 11.681 28.831 1.00 88.75 88 GLU A C 1
ATOM 648 O O . GLU A 1 88 ? 6.434 12.085 29.667 1.00 88.75 88 GLU A O 1
ATOM 653 N N . ILE A 1 89 ? 7.106 10.521 28.193 1.00 89.94 89 ILE A N 1
ATOM 654 C CA . ILE A 1 89 ? 5.991 9.590 28.409 1.00 89.94 89 ILE A CA 1
ATOM 655 C C . ILE A 1 89 ? 6.533 8.225 28.826 1.00 89.94 89 ILE A C 1
ATOM 657 O O . ILE A 1 89 ? 7.708 7.914 28.637 1.00 89.94 89 ILE A O 1
ATOM 661 N N . LYS A 1 90 ? 5.680 7.392 29.409 1.00 90.31 90 LYS A N 1
ATOM 662 C CA . LYS A 1 90 ? 6.009 6.018 29.793 1.00 90.31 90 LYS A CA 1
ATOM 663 C C . LYS A 1 90 ? 5.537 5.047 28.722 1.00 90.31 90 LYS A C 1
ATOM 665 O O . LYS A 1 90 ? 4.642 5.347 27.942 1.00 90.31 90 LYS A O 1
ATOM 670 N N . LEU A 1 91 ? 6.086 3.834 28.745 1.00 90.88 91 LEU A N 1
ATOM 671 C CA . LEU A 1 91 ? 5.664 2.764 27.840 1.00 90.88 91 LEU A CA 1
ATOM 672 C C . LEU A 1 91 ? 4.157 2.483 27.944 1.00 90.88 91 LEU A C 1
ATOM 674 O O . LEU A 1 91 ? 3.493 2.377 26.922 1.00 90.88 91 LEU A O 1
ATOM 678 N N . GLY A 1 92 ? 3.610 2.444 29.163 1.00 87.38 92 GLY A N 1
ATOM 679 C CA . GLY A 1 92 ? 2.174 2.248 29.395 1.00 87.38 92 GLY A CA 1
ATOM 680 C C . GLY A 1 92 ? 1.286 3.406 28.927 1.00 87.38 92 GLY A C 1
ATOM 681 O O . GLY A 1 92 ? 0.068 3.254 28.880 1.00 87.38 92 GLY A O 1
ATOM 682 N N . ASP A 1 93 ? 1.872 4.553 28.565 1.00 89.62 93 ASP A N 1
ATOM 683 C CA . ASP A 1 93 ? 1.119 5.648 27.961 1.00 89.62 93 ASP A CA 1
ATOM 684 C C . ASP A 1 93 ? 0.883 5.412 26.465 1.00 89.62 93 ASP A C 1
ATOM 686 O O . ASP A 1 93 ? -0.002 6.066 25.926 1.00 89.62 93 ASP A O 1
ATOM 690 N N . LEU A 1 94 ? 1.619 4.507 25.801 1.00 91.25 94 LEU A N 1
ATOM 691 C CA . LEU A 1 94 ? 1.427 4.138 24.393 1.00 91.25 94 LEU A CA 1
ATOM 692 C C . LEU A 1 94 ? 0.300 3.108 24.242 1.00 91.25 94 LEU A C 1
ATOM 694 O O . LEU A 1 94 ? 0.205 2.148 25.008 1.00 91.25 94 LEU A O 1
ATOM 698 N N . LEU A 1 95 ? -0.536 3.289 23.224 1.00 88.75 95 LEU A N 1
ATOM 699 C CA . LEU A 1 95 ? -1.682 2.436 22.923 1.00 88.75 95 LEU A CA 1
ATOM 700 C C . LEU A 1 95 ? -1.552 1.794 21.543 1.00 88.75 95 LEU A C 1
ATOM 702 O O . LEU A 1 95 ? -0.879 2.306 20.655 1.00 88.75 95 LEU A O 1
ATOM 706 N N . ALA A 1 96 ? -2.243 0.672 21.346 1.00 88.69 96 ALA A N 1
ATOM 707 C CA . ALA A 1 96 ? -2.378 0.072 20.025 1.00 88.69 96 ALA A CA 1
ATOM 708 C C . ALA A 1 96 ? -3.011 1.069 19.037 1.00 88.69 96 ALA A C 1
ATOM 710 O O . ALA A 1 96 ? -4.019 1.704 19.351 1.00 88.69 96 ALA A O 1
ATOM 711 N N . GLY A 1 97 ? -2.431 1.181 17.845 1.00 85.69 97 GLY A N 1
ATOM 712 C CA . GLY A 1 97 ? -2.818 2.145 16.819 1.00 85.69 97 GLY A CA 1
ATOM 713 C C . GLY A 1 97 ? -2.128 3.505 16.929 1.00 85.69 97 GLY A C 1
ATOM 714 O O . GLY A 1 97 ? -2.247 4.288 15.992 1.00 85.69 97 GLY A O 1
ATOM 715 N N . ASP A 1 98 ? -1.395 3.784 18.013 1.00 91.06 98 ASP A N 1
ATOM 716 C CA . ASP A 1 98 ? -0.562 4.984 18.091 1.00 91.06 98 ASP A CA 1
ATOM 717 C C . ASP A 1 98 ? 0.531 4.918 17.010 1.00 91.06 98 ASP A C 1
ATOM 719 O O . ASP A 1 98 ? 1.220 3.903 16.858 1.00 91.06 98 ASP A O 1
ATOM 723 N N . GLU A 1 99 ? 0.702 6.008 16.268 1.00 90.12 99 GLU A N 1
ATOM 724 C CA . GLU A 1 99 ? 1.812 6.155 15.329 1.00 90.12 99 GLU A CA 1
ATOM 725 C C . GLU A 1 99 ? 3.019 6.722 16.072 1.00 90.12 99 GLU A C 1
ATOM 727 O O . GLU A 1 99 ? 2.914 7.712 16.803 1.00 90.12 99 GLU A O 1
ATOM 732 N N . VAL A 1 100 ? 4.175 6.093 15.903 1.00 91.69 100 VAL A N 1
ATOM 733 C CA . VAL A 1 100 ? 5.418 6.471 16.568 1.00 91.69 100 VAL A CA 1
ATOM 734 C C . VAL A 1 100 ? 6.563 6.560 15.568 1.00 91.69 100 VAL A C 1
ATOM 736 O O . VAL A 1 100 ? 6.608 5.824 14.589 1.00 91.69 100 VAL A O 1
ATOM 739 N N . THR A 1 101 ? 7.540 7.415 15.846 1.00 90.44 101 THR A N 1
ATOM 740 C CA . THR A 1 101 ? 8.874 7.320 15.248 1.00 90.44 101 THR A CA 1
ATOM 741 C C . THR A 1 101 ? 9.816 6.587 16.170 1.00 90.44 101 THR A C 1
ATOM 743 O O . THR A 1 101 ? 9.829 6.827 17.378 1.00 90.44 101 THR A O 1
ATOM 746 N N . ILE A 1 102 ? 10.630 5.709 15.595 1.00 92.19 102 ILE A N 1
ATOM 747 C CA . ILE A 1 102 ? 11.611 4.910 16.319 1.00 92.19 102 ILE A CA 1
ATOM 748 C C . ILE A 1 102 ? 12.997 5.213 15.764 1.00 92.19 102 ILE A C 1
ATOM 750 O O . ILE A 1 102 ? 13.267 5.001 14.580 1.00 92.19 102 ILE A O 1
ATOM 754 N N . ASP A 1 103 ? 13.892 5.668 16.634 1.00 89.75 103 ASP A N 1
ATOM 755 C CA . ASP A 1 103 ? 15.300 5.860 16.308 1.00 89.75 103 ASP A CA 1
ATOM 756 C C . ASP A 1 103 ? 16.082 4.593 16.684 1.00 89.75 103 ASP A C 1
ATOM 758 O O . ASP A 1 103 ? 16.043 4.133 17.831 1.00 89.75 103 ASP A O 1
ATOM 762 N N . LEU A 1 104 ? 16.805 4.027 15.717 1.00 89.44 104 LEU A N 1
ATOM 763 C CA . LEU A 1 104 ? 17.537 2.761 15.836 1.00 89.44 104 LEU A CA 1
ATOM 764 C C . LEU A 1 104 ? 18.993 2.945 15.444 1.00 89.44 104 LEU A C 1
ATOM 766 O O . LEU A 1 104 ? 19.303 3.686 14.518 1.00 89.44 104 LEU A O 1
ATOM 770 N N . ARG A 1 105 ? 19.907 2.207 16.064 1.00 85.00 105 ARG A N 1
ATOM 771 C CA . ARG A 1 105 ? 21.287 2.137 15.562 1.00 85.00 105 ARG A CA 1
ATOM 772 C C . ARG A 1 105 ? 21.379 1.209 14.349 1.00 85.00 105 ARG A C 1
ATOM 774 O O . ARG A 1 105 ? 20.574 0.288 14.224 1.00 85.00 105 ARG A O 1
ATOM 781 N N . GLU A 1 106 ? 22.362 1.395 13.470 1.00 83.94 106 GLU A N 1
ATOM 782 C CA . GLU A 1 106 ? 22.536 0.570 12.260 1.00 83.94 106 GLU A CA 1
ATOM 783 C C . GLU A 1 106 ? 22.655 -0.925 12.605 1.00 83.94 106 GLU A C 1
ATOM 785 O O . GLU A 1 106 ? 22.136 -1.793 11.893 1.00 83.94 106 GLU A O 1
ATOM 790 N N . SER A 1 107 ? 23.302 -1.253 13.726 1.00 83.00 107 SER A N 1
ATOM 791 C CA . SER A 1 107 ? 23.373 -2.632 14.218 1.00 83.00 107 SER A CA 1
ATOM 792 C C . SER A 1 107 ? 22.013 -3.232 14.605 1.00 83.00 107 SER A C 1
ATOM 794 O O . SER A 1 107 ? 21.848 -4.451 14.507 1.00 83.00 107 SER A O 1
ATOM 796 N N . GLU A 1 108 ? 21.040 -2.404 14.989 1.00 88.25 108 GLU A N 1
ATOM 797 C CA . GLU A 1 108 ? 19.675 -2.794 15.358 1.00 88.25 108 GLU A CA 1
ATOM 798 C C . GLU A 1 108 ? 18.734 -2.821 14.147 1.00 88.25 108 GLU A C 1
ATOM 800 O O . GLU A 1 108 ? 17.877 -3.697 14.072 1.00 88.25 108 GLU A O 1
ATOM 805 N N . VAL A 1 109 ? 18.956 -1.973 13.136 1.00 84.38 109 VAL A N 1
ATOM 806 C CA . VAL A 1 109 ? 18.230 -2.000 11.847 1.00 84.38 109 VAL A CA 1
ATOM 807 C C . VAL A 1 109 ? 18.289 -3.389 11.199 1.00 84.38 109 VAL A C 1
ATOM 809 O O . VAL A 1 109 ? 17.277 -3.939 10.774 1.00 84.38 109 VAL A O 1
ATOM 812 N N . LYS A 1 110 ? 19.465 -4.030 11.201 1.00 79.62 110 LYS A N 1
ATOM 813 C CA . LYS A 1 110 ? 19.641 -5.393 10.653 1.00 79.62 110 LYS A CA 1
ATOM 814 C C . LYS A 1 110 ? 18.917 -6.465 11.475 1.00 79.62 110 LYS A C 1
ATOM 816 O O . LYS A 1 110 ? 18.606 -7.535 10.955 1.00 79.62 110 LYS A O 1
ATOM 821 N N . LYS A 1 111 ? 18.685 -6.217 12.767 1.00 81.25 111 LYS A N 1
ATOM 822 C CA . LYS A 1 111 ? 17.949 -7.131 13.651 1.00 81.25 111 LYS A CA 1
ATOM 823 C C . LYS A 1 111 ? 16.441 -6.925 13.540 1.00 81.25 111 LYS A C 1
ATOM 825 O O . LYS A 1 111 ? 15.718 -7.915 13.609 1.00 81.25 111 LYS A O 1
ATOM 830 N N . ALA A 1 112 ? 15.990 -5.695 13.288 1.00 81.00 112 ALA A N 1
ATOM 831 C CA . ALA A 1 112 ? 14.583 -5.368 13.067 1.00 81.00 112 ALA A CA 1
ATOM 832 C C . ALA A 1 112 ? 13.974 -6.242 11.958 1.00 81.00 112 ALA A C 1
ATOM 834 O O . ALA A 1 112 ? 12.955 -6.884 12.194 1.00 81.00 112 ALA A O 1
ATOM 835 N N . GLY A 1 113 ? 14.688 -6.420 10.838 1.00 68.50 113 GLY A N 1
ATOM 836 C CA . GLY A 1 113 ? 14.282 -7.334 9.757 1.00 68.50 113 GLY A CA 1
ATOM 837 C C . GLY A 1 113 ? 14.240 -8.826 10.138 1.00 68.50 113 GLY A C 1
ATOM 838 O O . GLY A 1 113 ? 13.701 -9.642 9.398 1.00 68.50 113 GLY A O 1
ATOM 839 N N . ASN A 1 114 ? 14.780 -9.206 11.300 1.00 72.00 114 ASN A N 1
ATOM 840 C CA . ASN A 1 114 ? 14.654 -10.544 11.893 1.00 72.00 114 ASN A CA 1
ATOM 841 C C . ASN A 1 114 ? 13.577 -10.605 13.000 1.00 72.00 114 ASN A C 1
ATOM 843 O O . ASN A 1 114 ? 13.492 -11.604 13.717 1.00 72.00 114 ASN A O 1
ATOM 847 N N . GLY A 1 115 ? 12.767 -9.552 13.153 1.00 76.69 115 GLY A N 1
ATOM 848 C CA . GLY A 1 115 ? 11.612 -9.491 14.051 1.00 76.69 115 GLY A CA 1
ATOM 849 C C . GLY A 1 115 ? 11.876 -8.906 15.441 1.00 76.69 115 GLY A C 1
ATOM 850 O O . GLY A 1 115 ? 10.971 -8.934 16.281 1.00 76.69 115 GLY A O 1
ATOM 851 N N . SER A 1 116 ? 13.077 -8.383 15.725 1.00 88.44 116 SER A N 1
ATOM 852 C CA . SER A 1 116 ? 13.334 -7.679 16.991 1.00 88.44 116 SER A CA 1
ATOM 853 C C . SER A 1 116 ? 14.476 -6.667 16.920 1.00 88.44 116 SER A C 1
ATOM 855 O O . SER A 1 116 ? 15.520 -6.986 16.359 1.00 88.44 116 SER A O 1
ATOM 857 N N . ALA A 1 117 ? 14.342 -5.519 17.581 1.00 92.38 117 ALA A N 1
ATOM 858 C CA . ALA A 1 117 ? 15.387 -4.498 17.685 1.00 92.38 117 ALA A CA 1
ATOM 859 C C . ALA A 1 117 ? 15.338 -3.757 19.032 1.00 92.38 117 ALA A C 1
ATOM 861 O O . ALA A 1 117 ? 14.329 -3.796 19.730 1.00 92.38 117 ALA A O 1
ATOM 862 N N . SER A 1 118 ? 16.420 -3.066 19.396 1.00 92.44 118 SER A N 1
ATOM 863 C CA . SER A 1 118 ? 16.449 -2.121 20.521 1.00 92.44 118 SER A CA 1
ATOM 864 C C . SER A 1 118 ? 16.320 -0.683 20.027 1.00 92.44 118 SER A C 1
ATOM 866 O O . SER A 1 118 ? 17.076 -0.258 19.153 1.00 92.44 118 SER A O 1
ATOM 868 N N . ALA A 1 119 ? 15.410 0.083 20.630 1.00 93.62 119 ALA A N 1
ATOM 869 C CA . ALA A 1 119 ? 15.256 1.504 20.335 1.00 93.62 119 ALA A CA 1
ATOM 870 C C . ALA A 1 119 ? 16.207 2.372 21.169 1.00 93.62 119 ALA A C 1
ATOM 872 O O . ALA A 1 119 ? 16.466 2.091 22.339 1.00 93.62 119 ALA A O 1
ATOM 873 N N . GLU A 1 120 ? 16.689 3.458 20.565 1.00 89.25 120 GLU A N 1
ATOM 874 C CA . GLU A 1 120 ? 17.364 4.552 21.273 1.00 89.25 120 GLU A CA 1
ATOM 875 C C . GLU A 1 120 ? 16.340 5.607 21.719 1.00 89.25 120 GLU A C 1
ATOM 877 O O . GLU A 1 120 ? 16.410 6.147 22.825 1.00 89.25 120 GLU A O 1
ATOM 882 N N . LYS A 1 121 ? 15.351 5.885 20.865 1.00 90.94 121 LYS A N 1
ATOM 883 C CA . LYS A 1 121 ? 14.281 6.843 21.135 1.00 90.94 121 LYS A CA 1
ATOM 884 C C . LYS A 1 121 ? 12.991 6.395 20.464 1.00 90.94 121 LYS A C 1
ATOM 886 O O . LYS A 1 121 ? 13.023 5.854 19.362 1.00 90.94 121 LYS A O 1
ATOM 891 N N . ILE A 1 122 ? 11.870 6.649 21.129 1.00 93.00 122 ILE A N 1
ATOM 892 C CA . ILE A 1 122 ? 10.527 6.497 20.575 1.00 93.00 122 ILE A CA 1
ATOM 893 C C . ILE A 1 122 ? 9.762 7.798 20.792 1.00 93.00 122 ILE A C 1
ATOM 895 O O . ILE A 1 122 ? 9.739 8.347 21.898 1.00 93.00 122 ILE A O 1
ATOM 899 N N . GLN A 1 123 ? 9.136 8.303 19.736 1.00 89.75 123 GLN A N 1
ATOM 900 C CA . GLN A 1 123 ? 8.329 9.509 19.807 1.00 89.75 123 GLN A CA 1
ATOM 901 C C . GLN A 1 123 ? 6.925 9.285 19.249 1.00 89.75 123 GLN A C 1
ATOM 903 O O . GLN A 1 123 ? 6.768 8.887 18.104 1.00 89.75 123 GLN A O 1
ATOM 908 N N . LEU A 1 124 ? 5.905 9.580 20.054 1.00 89.81 124 LEU A N 1
ATOM 909 C CA . LEU A 1 124 ? 4.500 9.529 19.652 1.00 89.81 124 LEU A CA 1
ATOM 910 C C . LEU A 1 124 ? 4.175 10.677 18.681 1.00 89.81 124 LEU A C 1
ATOM 912 O O . LEU A 1 124 ? 4.430 11.842 18.998 1.00 89.81 124 LEU A O 1
ATOM 916 N N . MET A 1 125 ? 3.617 10.336 17.517 1.00 75.81 125 MET A N 1
ATOM 917 C CA . MET A 1 125 ? 3.237 11.262 16.442 1.00 75.81 125 MET A CA 1
ATOM 918 C C . MET A 1 125 ? 1.784 11.737 16.556 1.00 75.81 125 MET A C 1
ATOM 920 O O . MET A 1 125 ? 1.493 12.912 16.332 1.00 75.81 125 MET A O 1
ATOM 924 N N . THR A 1 126 ? 0.853 10.847 16.905 1.00 61.84 126 THR A N 1
ATOM 925 C CA . THR A 1 126 ? -0.580 11.165 16.910 1.00 61.84 126 THR A CA 1
ATOM 926 C C . THR A 1 126 ? -1.001 11.886 18.184 1.00 61.84 126 THR A C 1
ATOM 928 O O . THR A 1 126 ? -0.787 11.403 19.296 1.00 61.84 126 THR A O 1
ATOM 931 N N . GLN A 1 127 ? -1.681 13.025 18.033 1.00 51.50 127 GLN A N 1
ATOM 932 C CA . GLN A 1 127 ? -2.398 13.627 19.150 1.00 51.50 127 GLN A CA 1
ATOM 933 C C . GLN A 1 127 ? -3.644 12.804 19.459 1.00 51.50 127 GLN A C 1
ATOM 935 O O . GLN A 1 127 ? -4.543 12.687 18.624 1.00 51.50 127 GLN A O 1
ATOM 940 N N . ARG A 1 128 ? -3.768 12.315 20.694 1.00 53.44 128 ARG A N 1
ATOM 941 C CA . ARG A 1 128 ? -5.102 12.021 21.213 1.00 53.44 128 ARG A CA 1
ATOM 942 C C . ARG A 1 128 ? -5.762 13.360 21.469 1.00 53.44 128 ARG A C 1
ATOM 944 O O . ARG A 1 128 ? -5.357 14.081 22.377 1.00 53.44 128 ARG A O 1
ATOM 951 N N . ILE A 1 129 ? -6.776 13.695 20.678 1.00 39.44 129 ILE A N 1
ATOM 952 C CA . ILE A 1 129 ? -7.719 14.740 21.064 1.00 39.44 129 ILE A CA 1
ATOM 953 C C . ILE A 1 129 ? -8.329 14.252 22.377 1.00 39.44 129 ILE A C 1
ATOM 955 O O . ILE A 1 129 ? -9.179 13.359 22.376 1.00 39.44 129 ILE A O 1
ATOM 959 N N . SER A 1 130 ? -7.848 14.768 23.509 1.00 40.56 130 SER A N 1
ATOM 960 C CA . SER A 1 130 ? -8.470 14.506 24.799 1.00 40.56 130 SER A CA 1
ATOM 961 C C . SER A 1 130 ? -9.933 14.901 24.668 1.00 40.56 130 SER A C 1
ATOM 963 O O . SER A 1 130 ? -10.256 16.067 24.439 1.00 40.56 130 SER A O 1
ATOM 965 N N . ALA A 1 131 ? -10.833 13.929 24.798 1.00 34.16 131 ALA A N 1
ATOM 966 C CA . ALA A 1 131 ? -12.272 14.146 24.868 1.00 34.16 131 ALA A CA 1
ATOM 967 C C . ALA A 1 131 ? -12.670 14.799 26.212 1.00 34.16 131 ALA A C 1
ATOM 969 O O . ALA A 1 131 ? -13.617 14.383 26.867 1.00 34.16 131 ALA A O 1
ATOM 970 N N . GLU A 1 132 ? -11.944 15.837 26.619 1.00 37.69 132 GLU A N 1
ATOM 971 C CA . GLU A 1 132 ? -12.201 16.694 27.773 1.00 37.69 132 GLU A CA 1
ATOM 972 C C . GLU A 1 132 ? -12.294 18.150 27.309 1.00 37.69 132 GLU A C 1
ATOM 974 O O . GLU A 1 132 ? -11.605 19.027 27.809 1.00 37.69 132 GLU A O 1
ATOM 979 N N . ASN A 1 133 ? -13.124 18.416 26.300 1.00 34.72 133 ASN A N 1
ATOM 980 C CA . ASN A 1 133 ? -13.655 19.757 26.040 1.00 34.72 133 ASN A CA 1
ATOM 981 C C . ASN A 1 133 ? -14.969 19.661 25.249 1.00 34.72 133 ASN A C 1
ATOM 983 O O . ASN A 1 133 ? -15.178 20.324 24.234 1.00 34.72 133 ASN A O 1
ATOM 987 N N . GLN A 1 134 ? -15.896 18.825 25.728 1.00 36.97 134 GLN A N 1
ATOM 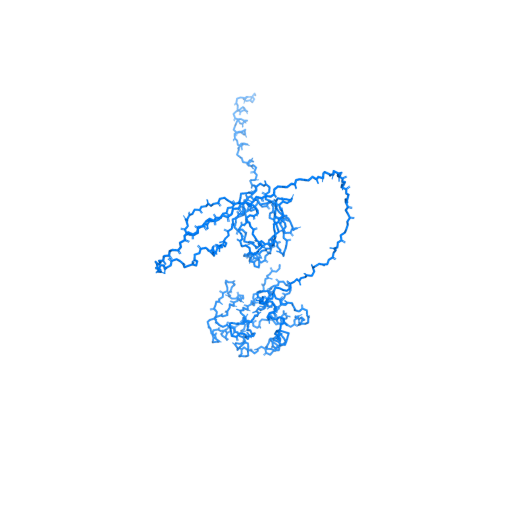988 C CA . GLN A 1 134 ? -17.308 19.038 25.430 1.00 36.97 134 GLN A CA 1
ATOM 989 C C . GLN A 1 134 ? -17.859 20.100 26.384 1.00 36.97 134 GLN A C 1
ATOM 991 O O . GLN A 1 134 ? -18.106 19.847 27.557 1.00 36.97 134 GLN A O 1
ATOM 996 N N . SER A 1 135 ? -18.057 21.287 25.812 1.00 39.09 135 SER A N 1
ATOM 997 C CA . SER A 1 135 ? -19.060 22.285 26.190 1.00 39.09 135 SER A CA 1
ATOM 998 C C . SER A 1 135 ? -19.116 22.714 27.661 1.00 39.09 135 SER A C 1
ATOM 1000 O O . SER A 1 135 ? -19.940 22.215 28.420 1.00 39.09 135 SER A O 1
ATOM 1002 N N . ASP A 1 136 ? -18.408 23.793 27.996 1.00 37.72 136 ASP A N 1
ATOM 1003 C CA . ASP A 1 136 ? -18.863 24.706 29.049 1.00 37.72 136 ASP A CA 1
ATOM 1004 C C . ASP A 1 136 ? -19.159 26.092 28.466 1.00 37.72 136 ASP A C 1
ATOM 1006 O O . ASP A 1 136 ? -18.367 27.034 28.485 1.00 37.72 136 ASP A O 1
ATOM 1010 N N . GLY A 1 137 ? -20.368 26.185 27.908 1.00 30.42 137 GLY A N 1
ATOM 1011 C CA . GLY A 1 137 ? -21.012 27.395 27.412 1.00 30.42 137 GLY A CA 1
ATOM 1012 C C . GLY A 1 137 ? -22.288 27.707 28.197 1.00 30.42 137 GLY A C 1
ATOM 1013 O O . GLY A 1 137 ? -23.380 27.648 27.653 1.00 30.42 137 GLY A O 1
ATOM 1014 N N . LYS A 1 138 ? -22.125 28.021 29.485 1.00 35.19 138 LYS A N 1
ATOM 1015 C CA . LYS A 1 138 ? -22.875 29.017 30.280 1.00 35.19 138 LYS A CA 1
ATOM 1016 C C . LYS A 1 138 ? -24.377 29.243 29.978 1.00 35.19 138 LYS A C 1
ATOM 1018 O O . LYS A 1 138 ? -24.732 29.998 29.078 1.00 35.19 138 LYS A O 1
ATOM 1023 N N . SER A 1 139 ? -25.248 28.776 30.878 1.00 33.53 139 SER A N 1
ATOM 1024 C CA . SER A 1 139 ? -26.439 29.477 31.436 1.00 33.53 139 SER A CA 1
ATOM 1025 C C . SER A 1 139 ? -27.253 28.478 32.278 1.00 33.53 139 SER A C 1
ATOM 1027 O O . SER A 1 139 ? -27.384 27.334 31.883 1.00 33.53 139 SER A O 1
ATOM 1029 N N . GLY A 1 140 ? -27.834 28.748 33.444 1.00 30.45 140 GLY A N 1
ATOM 1030 C CA . GLY A 1 140 ? -27.848 29.861 34.381 1.00 30.45 140 GLY A CA 1
ATOM 1031 C C . GLY A 1 140 ? -28.725 29.421 35.571 1.00 30.45 140 GLY A C 1
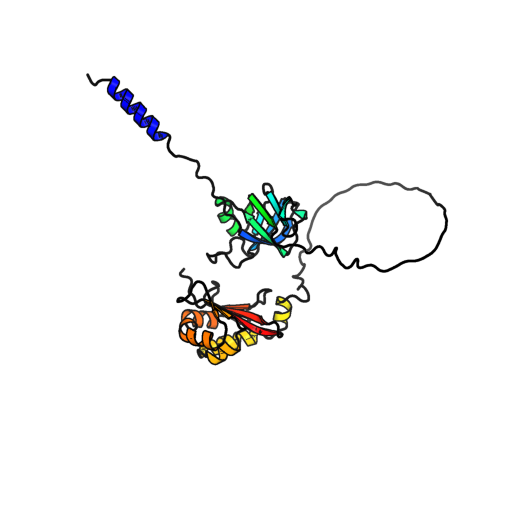ATOM 1032 O O . GLY A 1 140 ? -29.769 28.822 35.360 1.00 30.45 140 GLY A O 1
ATOM 1033 N N . ASP A 1 141 ? -28.235 29.668 36.788 1.00 31.31 141 ASP A N 1
ATOM 1034 C CA . ASP A 1 141 ? -28.946 29.960 38.048 1.00 31.31 141 ASP A CA 1
ATOM 1035 C C . ASP A 1 141 ? -30.312 29.297 38.379 1.00 31.31 141 ASP A C 1
ATOM 1037 O O . ASP A 1 141 ? -31.332 29.591 37.760 1.00 31.31 141 ASP A O 1
ATOM 1041 N N . SER A 1 142 ? -30.367 28.516 39.473 1.00 33.66 142 SER A N 1
ATOM 1042 C CA . SER A 1 142 ? -31.012 28.899 40.758 1.00 33.66 142 SER A CA 1
ATOM 1043 C C . SER A 1 142 ? -31.577 27.715 41.576 1.00 33.66 142 SER A C 1
ATOM 1045 O O . SER A 1 142 ? -32.435 26.965 41.126 1.00 33.66 142 SER A O 1
ATOM 1047 N N . GLY A 1 143 ? -31.157 27.634 42.849 1.00 29.77 143 GLY A N 1
ATOM 1048 C CA . GLY A 1 143 ? -32.094 27.503 43.977 1.00 29.77 143 GLY A CA 1
ATOM 1049 C C . GLY A 1 143 ? -32.353 26.140 44.649 1.00 29.77 143 GLY A C 1
ATOM 1050 O O . GLY A 1 143 ? -33.146 25.346 44.162 1.00 29.77 143 GLY A O 1
ATOM 1051 N N . SER A 1 144 ? -31.898 26.045 45.914 1.00 31.98 144 SER A N 1
ATOM 1052 C CA . SER A 1 144 ? -32.492 25.316 47.071 1.00 31.98 144 SER A CA 1
ATOM 1053 C C . SER A 1 144 ? -32.432 23.772 47.078 1.00 31.98 144 SER A C 1
ATOM 1055 O O . SER A 1 144 ? -32.661 23.140 46.065 1.00 31.98 144 SER A O 1
ATOM 1057 N N . GLY A 1 145 ? -32.160 23.054 48.172 1.00 29.77 145 GLY A N 1
ATOM 1058 C CA . GLY A 1 145 ? -31.962 23.368 49.586 1.00 29.77 145 GLY A CA 1
ATOM 1059 C C . GLY A 1 145 ? -31.567 22.091 50.366 1.00 29.77 145 GLY A C 1
ATOM 1060 O O . GLY A 1 145 ? -31.502 21.007 49.798 1.00 29.77 145 GLY A O 1
ATOM 1061 N N . SER A 1 146 ? -31.266 22.282 51.653 1.00 36.78 146 SER A N 1
ATOM 1062 C CA . SER A 1 146 ? -30.857 21.363 52.744 1.00 36.78 146 SER A CA 1
ATOM 1063 C C . SER A 1 146 ? -31.644 20.026 52.828 1.00 36.78 146 SER A C 1
ATOM 1065 O O . SER A 1 146 ? -32.716 19.930 52.248 1.00 36.78 146 SER A O 1
ATOM 1067 N N . SER A 1 147 ? -31.266 18.944 53.532 1.00 34.41 147 SER A N 1
ATOM 1068 C CA . SER A 1 147 ? -30.559 18.743 54.819 1.00 34.41 147 SER A CA 1
ATOM 1069 C C . SER A 1 147 ? -30.428 17.228 55.131 1.00 34.41 147 SER A C 1
ATOM 1071 O O . SER A 1 147 ? -31.301 16.465 54.728 1.00 34.41 147 SER A O 1
ATOM 1073 N N . ASP A 1 148 ? -29.398 16.862 55.913 1.00 32.25 148 ASP A N 1
ATOM 1074 C CA . ASP A 1 148 ? -29.342 15.877 57.027 1.00 32.25 148 ASP A CA 1
ATOM 1075 C C . ASP A 1 148 ? -29.960 14.471 56.869 1.00 32.25 148 ASP A C 1
ATOM 1077 O O . ASP A 1 148 ? -31.164 14.299 56.727 1.00 32.25 148 ASP A O 1
ATOM 1081 N N . SER A 1 149 ? -29.206 13.373 57.000 1.00 36.16 149 SER A N 1
ATOM 1082 C CA . SER A 1 149 ? -28.834 12.641 58.245 1.00 36.16 149 SER A CA 1
ATOM 1083 C C . SER A 1 149 ? -28.959 11.140 57.889 1.00 36.16 149 SER A C 1
ATOM 1085 O O . SER A 1 149 ? -29.743 10.810 57.010 1.00 36.16 149 SER A O 1
ATOM 1087 N N . GLY A 1 150 ? -28.290 10.123 58.429 1.00 30.52 150 GLY A N 1
ATOM 1088 C CA . GLY A 1 150 ? -27.368 9.902 59.534 1.00 30.52 150 GLY A CA 1
ATOM 1089 C C . GLY A 1 150 ? -27.350 8.379 59.820 1.00 30.52 150 GLY A C 1
ATOM 1090 O O . GLY A 1 150 ? -28.289 7.679 59.451 1.00 30.52 150 GLY A O 1
ATOM 1091 N N . SER A 1 151 ? -26.319 7.907 60.535 1.00 37.50 151 SER A N 1
ATOM 1092 C CA . SER A 1 151 ? -26.182 6.587 61.206 1.00 37.50 151 SER A CA 1
ATOM 1093 C C . SER A 1 151 ? -25.960 5.333 60.340 1.00 37.50 151 SER A C 1
ATOM 1095 O O . SER A 1 151 ? -26.775 4.994 59.498 1.00 37.50 151 SER A O 1
ATOM 1097 N N . SER A 1 152 ? -24.812 4.645 60.419 1.00 35.22 152 SER A N 1
ATOM 1098 C CA . SER A 1 152 ? -24.151 3.916 61.533 1.00 35.22 152 SER A CA 1
ATOM 1099 C C . SER A 1 152 ? -24.585 2.445 61.637 1.00 35.22 152 SER A C 1
ATOM 1101 O O . SER A 1 152 ? -25.768 2.126 61.663 1.00 35.22 152 SER A O 1
ATOM 1103 N N . GLY A 1 153 ? -23.598 1.540 61.686 1.00 32.03 153 GLY A N 1
ATOM 1104 C CA . GLY A 1 153 ? -23.829 0.100 61.819 1.00 32.03 153 GLY A CA 1
ATOM 1105 C C . GLY A 1 153 ? -22.590 -0.754 61.551 1.00 32.03 153 GLY A C 1
ATOM 1106 O O . GLY A 1 153 ? -22.492 -1.416 60.527 1.00 32.03 153 GLY A O 1
ATOM 1107 N N . SER A 1 154 ? -21.637 -0.729 62.479 1.00 35.62 154 SER A N 1
ATOM 1108 C CA . SER A 1 154 ? -20.508 -1.660 62.578 1.00 35.62 154 SER A CA 1
ATOM 1109 C C . SER A 1 154 ? -20.946 -3.059 63.032 1.00 35.62 154 SER A C 1
ATOM 1111 O O . SER A 1 154 ? -21.716 -3.163 63.984 1.00 35.62 154 SER A O 1
ATOM 1113 N N . SER A 1 155 ? -20.352 -4.126 62.491 1.00 32.44 155 SER A N 1
ATOM 1114 C CA . SER A 1 155 ? -19.764 -5.211 63.303 1.00 32.44 155 SER A CA 1
ATOM 1115 C C . SER A 1 155 ? -18.974 -6.204 62.446 1.00 32.44 155 SER A C 1
ATOM 1117 O O . SER A 1 155 ? -19.424 -6.670 61.405 1.00 32.44 155 SER A O 1
ATOM 1119 N N . SER A 1 156 ? -17.758 -6.472 62.918 1.00 36.12 156 SER A N 1
ATOM 1120 C CA . SER A 1 156 ? -16.793 -7.461 62.443 1.00 36.12 156 SER A CA 1
ATOM 1121 C C . SER A 1 156 ? -17.236 -8.899 62.740 1.00 36.12 156 SER A C 1
ATOM 1123 O O . SER A 1 156 ? -18.111 -9.103 63.573 1.00 36.12 156 SER A O 1
ATOM 1125 N N . TYR A 1 157 ? -16.598 -9.886 62.100 1.00 32.28 157 TYR A N 1
ATOM 1126 C CA . TYR A 1 157 ? -15.693 -10.897 62.694 1.00 32.28 157 TYR A CA 1
ATOM 1127 C C . TYR A 1 157 ? -15.549 -12.095 61.738 1.00 32.28 157 TYR A C 1
ATOM 1129 O O . TYR A 1 157 ? -16.548 -12.613 61.252 1.00 32.28 157 TYR A O 1
ATOM 1137 N N . GLY A 1 158 ? -14.316 -12.580 61.543 1.00 31.64 158 GLY A N 1
ATOM 1138 C CA . GLY A 1 158 ? -14.062 -13.918 60.995 1.00 31.64 158 GLY A CA 1
ATOM 1139 C C . GLY A 1 158 ? -12.874 -13.997 60.042 1.00 31.64 158 GLY A C 1
ATOM 1140 O O . GLY A 1 158 ? -13.056 -13.986 58.832 1.00 31.64 158 GLY A O 1
ATOM 1141 N N . SER A 1 159 ? -11.670 -14.064 60.604 1.00 36.56 159 SER A N 1
ATOM 1142 C CA . SER A 1 159 ? -10.422 -14.442 59.933 1.00 36.56 159 SER A CA 1
ATOM 1143 C C . SER A 1 159 ? -10.495 -15.859 59.349 1.00 36.56 159 SER A C 1
ATOM 1145 O O . SER A 1 159 ? -11.119 -16.711 59.970 1.00 36.56 159 SER A O 1
ATOM 1147 N N . ASP A 1 160 ? -9.801 -16.124 58.235 1.00 32.94 160 ASP A N 1
ATOM 1148 C CA . ASP A 1 160 ? -8.755 -17.161 58.186 1.00 32.94 160 ASP A CA 1
ATOM 1149 C C . ASP A 1 160 ? -7.939 -17.127 56.877 1.00 32.94 160 ASP A C 1
ATOM 1151 O O . ASP A 1 160 ? -8.452 -16.969 55.772 1.00 32.94 160 ASP A O 1
ATOM 1155 N N . ASN A 1 161 ? -6.622 -17.240 57.066 1.00 37.22 161 ASN A N 1
ATOM 1156 C CA . ASN A 1 161 ? -5.540 -17.333 56.082 1.00 37.22 161 ASN A CA 1
ATOM 1157 C C . ASN A 1 161 ? -5.546 -18.688 55.352 1.00 37.22 161 ASN A C 1
ATOM 1159 O O . ASN A 1 161 ? -5.776 -19.693 56.010 1.00 37.22 161 ASN A O 1
ATOM 1163 N N . THR A 1 162 ? -5.094 -18.734 54.087 1.00 34.69 162 THR A N 1
ATOM 1164 C CA . THR A 1 162 ? -3.932 -19.556 53.651 1.00 34.69 162 THR A CA 1
ATOM 1165 C C . THR A 1 162 ? -3.572 -19.321 52.176 1.00 34.69 162 THR A C 1
ATOM 1167 O O . THR A 1 162 ? -4.433 -19.376 51.304 1.00 34.69 162 THR A O 1
ATOM 1170 N N . ASN A 1 163 ? -2.277 -19.106 51.920 1.00 41.03 163 ASN A N 1
ATOM 1171 C CA . ASN A 1 163 ? -1.615 -19.159 50.611 1.00 41.03 163 ASN A CA 1
ATOM 1172 C C . ASN A 1 163 ? -1.711 -20.554 49.972 1.00 41.03 163 ASN A C 1
ATOM 1174 O O . ASN A 1 163 ? -1.604 -21.541 50.695 1.00 41.03 163 ASN A O 1
ATOM 1178 N N . SER A 1 164 ? -1.730 -20.609 48.635 1.00 37.81 164 SER A N 1
ATOM 1179 C CA . SER A 1 164 ? -0.839 -21.476 47.843 1.00 37.81 164 SER A CA 1
ATOM 1180 C C . SER A 1 164 ? -0.893 -21.117 46.356 1.00 37.81 164 SER A C 1
ATOM 1182 O O . SER A 1 164 ? -1.964 -21.020 45.765 1.00 37.81 164 SER A O 1
ATOM 1184 N N . ALA A 1 165 ? 0.291 -20.930 45.778 1.00 40.06 165 ALA A N 1
ATOM 1185 C CA . ALA A 1 165 ? 0.551 -20.881 44.348 1.00 40.06 165 ALA A CA 1
ATOM 1186 C C . ALA A 1 165 ? 0.523 -22.300 43.754 1.00 40.06 165 ALA A C 1
ATOM 1188 O O . ALA A 1 165 ? 1.032 -23.205 44.411 1.00 40.06 165 ALA A O 1
ATOM 1189 N N . ASP A 1 166 ? 0.007 -22.474 42.530 1.00 33.84 166 ASP A N 1
ATOM 1190 C CA . ASP A 1 166 ? 0.691 -23.267 41.495 1.00 33.84 166 ASP A CA 1
ATOM 1191 C C . ASP A 1 166 ? 0.105 -23.058 40.078 1.00 33.84 166 ASP A C 1
ATOM 1193 O O . ASP A 1 166 ? -1.092 -23.199 39.837 1.00 33.84 166 ASP A O 1
ATOM 1197 N N . SER A 1 167 ? 1.021 -22.660 39.201 1.00 40.16 167 SER A N 1
ATOM 1198 C CA . SER A 1 167 ? 1.280 -22.889 37.770 1.00 40.16 167 SER A CA 1
ATOM 1199 C C . SER A 1 167 ? 0.305 -23.663 36.843 1.00 40.16 167 SER A C 1
ATOM 1201 O O . SER A 1 167 ? -0.154 -24.761 37.140 1.00 40.16 167 SER A O 1
ATOM 1203 N N . ASP A 1 168 ? 0.222 -23.134 35.606 1.00 36.47 168 ASP A N 1
ATOM 1204 C CA . ASP A 1 168 ? 0.365 -23.836 34.307 1.00 36.47 168 ASP A CA 1
ATOM 1205 C C . ASP A 1 168 ? -0.802 -24.609 33.637 1.00 36.47 168 ASP A C 1
ATOM 1207 O O . ASP A 1 168 ? -1.022 -25.792 33.893 1.00 36.47 168 ASP A O 1
ATOM 1211 N N . ARG A 1 169 ? -1.429 -23.981 32.612 1.00 46.62 169 ARG A N 1
ATOM 1212 C CA . ARG A 1 169 ? -1.315 -24.268 31.141 1.00 46.62 169 ARG A CA 1
ATOM 1213 C C . ARG A 1 169 ? -2.569 -23.881 30.308 1.00 46.62 169 ARG A C 1
ATOM 1215 O O . ARG A 1 169 ? -3.646 -23.694 30.866 1.00 46.62 169 ARG A O 1
ATOM 1222 N N . PRO A 1 170 ? -2.429 -23.688 28.973 1.00 44.19 170 PRO A N 1
ATOM 1223 C CA . PRO A 1 170 ? -2.980 -22.538 28.259 1.00 44.19 170 PRO A CA 1
ATOM 1224 C C . PRO A 1 170 ? -4.277 -22.843 27.502 1.00 44.19 170 PRO A C 1
ATOM 1226 O O . PRO A 1 170 ? -4.471 -23.944 26.984 1.00 44.19 170 PRO A O 1
ATOM 1229 N N . ARG A 1 171 ? -5.125 -21.823 27.343 1.00 35.38 171 ARG A N 1
ATOM 1230 C CA . ARG A 1 171 ? -6.127 -21.777 26.274 1.00 35.38 171 ARG A CA 1
ATOM 1231 C C . ARG A 1 171 ? -5.602 -20.904 25.146 1.00 35.38 171 ARG A C 1
ATOM 1233 O O . ARG A 1 171 ? -5.574 -19.688 25.236 1.00 35.38 171 ARG A O 1
ATOM 1240 N N . GLN A 1 172 ? -5.165 -21.586 24.102 1.00 44.16 172 GLN A N 1
ATOM 1241 C CA . GLN A 1 172 ? -5.080 -21.060 22.752 1.00 44.16 172 GLN A CA 1
ATOM 1242 C C . GLN A 1 172 ? -6.513 -20.860 22.218 1.00 44.16 172 GLN A C 1
ATOM 1244 O O . GLN A 1 172 ? -7.381 -21.677 22.538 1.00 44.16 172 GLN A O 1
ATOM 1249 N N . ALA A 1 173 ? -6.689 -19.833 21.377 1.00 43.00 173 ALA A N 1
ATOM 1250 C CA . ALA A 1 173 ? -7.875 -19.440 20.596 1.00 43.00 173 ALA A CA 1
ATOM 1251 C C . ALA A 1 173 ? -8.656 -18.218 21.117 1.00 43.00 173 ALA A C 1
ATOM 1253 O O . ALA A 1 173 ? -9.723 -18.361 21.703 1.00 43.00 173 ALA A O 1
ATOM 1254 N N . GLU A 1 174 ? -8.165 -17.029 20.772 1.00 37.22 174 GLU A N 1
ATOM 1255 C CA . GLU A 1 174 ? -8.989 -15.865 20.414 1.00 37.22 174 GLU A CA 1
ATOM 1256 C C . GLU A 1 174 ? -8.354 -15.344 19.111 1.00 37.22 174 GLU A C 1
ATOM 1258 O O . GLU A 1 174 ? -7.221 -14.882 19.108 1.00 37.22 174 GLU A O 1
ATOM 1263 N N . ALA A 1 175 ? -8.792 -15.841 17.951 1.00 34.78 175 ALA A N 1
ATOM 1264 C CA . ALA A 1 175 ? -9.859 -15.245 17.149 1.00 34.78 175 ALA A CA 1
ATOM 1265 C C . ALA A 1 175 ? -9.553 -13.768 16.864 1.00 34.78 175 ALA A C 1
ATOM 1267 O O . ALA A 1 175 ? -9.714 -12.929 17.744 1.00 34.78 175 ALA A O 1
ATOM 1268 N N . ASN A 1 176 ? -9.126 -13.481 15.627 1.00 40.22 176 ASN A N 1
ATOM 1269 C CA . ASN A 1 176 ? -9.234 -12.152 15.032 1.00 40.22 176 ASN A CA 1
ATOM 1270 C C . ASN A 1 176 ? -10.674 -11.684 15.245 1.00 40.22 176 ASN A C 1
ATOM 1272 O O . ASN A 1 176 ? -11.584 -12.133 14.551 1.00 40.22 176 ASN A O 1
ATOM 1276 N N . ALA A 1 177 ? -10.891 -10.845 16.249 1.00 38.53 177 ALA A N 1
ATOM 1277 C CA . ALA A 1 177 ? -12.121 -10.096 16.341 1.00 38.53 177 ALA A CA 1
ATOM 1278 C C . ALA A 1 177 ? -12.026 -9.032 15.247 1.00 38.53 177 ALA A C 1
ATOM 1280 O O . ALA A 1 177 ? -11.310 -8.043 15.404 1.00 38.53 177 ALA A O 1
ATOM 1281 N N . GLU A 1 178 ? -12.692 -9.280 14.117 1.00 40.78 178 GLU A N 1
ATOM 1282 C CA . GLU A 1 178 ? -13.066 -8.236 13.166 1.00 40.78 178 GLU A CA 1
ATOM 1283 C C . GLU A 1 178 ? -13.592 -7.051 13.973 1.00 40.78 178 GLU A C 1
ATOM 1285 O O . GLU A 1 178 ? -14.571 -7.177 14.712 1.00 40.78 178 GLU A O 1
ATOM 1290 N N . VAL A 1 179 ? -12.903 -5.913 13.888 1.00 40.59 179 VAL A N 1
ATOM 1291 C CA . VAL A 1 179 ? -13.392 -4.676 14.492 1.00 40.59 179 VAL A CA 1
ATOM 1292 C C . VAL A 1 179 ? -14.636 -4.279 13.694 1.00 40.59 179 VAL A C 1
ATOM 1294 O O . VAL A 1 179 ? -14.500 -3.956 12.505 1.00 40.59 179 VAL A O 1
ATOM 1297 N N . PRO A 1 180 ? -15.841 -4.307 14.298 1.00 37.97 180 PRO A N 1
ATOM 1298 C CA . PRO A 1 180 ? -17.065 -3.955 13.593 1.00 37.97 180 PRO A CA 1
ATOM 1299 C C . PRO A 1 180 ? -16.970 -2.497 13.132 1.00 37.97 180 PRO A C 1
ATOM 1301 O O . PRO A 1 180 ? -16.745 -1.605 13.951 1.00 37.97 180 PRO A O 1
ATOM 1304 N N . GLY A 1 181 ? -17.109 -2.260 11.825 1.00 55.75 181 GLY A N 1
ATOM 1305 C CA . GLY A 1 181 ? -16.982 -0.932 11.211 1.00 55.75 181 GLY A CA 1
ATOM 1306 C C . GLY A 1 181 ? -15.592 -0.576 10.663 1.00 55.75 181 GLY A C 1
ATOM 1307 O O . GLY A 1 181 ? -15.369 0.580 10.312 1.00 55.75 181 GLY A O 1
ATOM 1308 N N . SER A 1 182 ? -14.654 -1.526 10.583 1.00 69.31 182 SER A N 1
ATOM 1309 C CA . SER A 1 182 ? -13.371 -1.309 9.895 1.00 69.31 182 SER A CA 1
ATOM 1310 C C . SER A 1 182 ? -13.503 -1.384 8.365 1.00 69.31 182 SER A C 1
ATOM 1312 O O . SER A 1 182 ? -14.337 -2.119 7.843 1.00 69.31 182 SER A O 1
ATOM 1314 N N . GLN A 1 183 ? -12.640 -0.664 7.634 1.00 72.06 183 GLN A N 1
ATOM 1315 C CA . GLN A 1 183 ? -12.605 -0.685 6.161 1.00 72.06 183 GLN A CA 1
ATOM 1316 C C . GLN A 1 183 ? -12.402 -2.102 5.596 1.00 72.06 183 GLN A C 1
ATOM 1318 O O . GLN A 1 183 ? -12.986 -2.443 4.572 1.00 72.06 183 GLN A O 1
ATOM 1323 N N . ALA A 1 184 ? -11.625 -2.942 6.290 1.00 70.12 184 ALA A N 1
ATOM 1324 C CA . ALA A 1 184 ? -11.428 -4.343 5.923 1.00 70.12 184 ALA A CA 1
ATOM 1325 C C . ALA A 1 184 ? -12.745 -5.136 5.971 1.00 70.12 184 ALA A C 1
ATOM 1327 O O . ALA A 1 184 ? -13.060 -5.823 5.007 1.00 70.12 184 ALA A O 1
ATOM 1328 N N . ALA A 1 185 ? -13.548 -4.968 7.029 1.00 75.44 185 ALA A N 1
ATOM 1329 C CA . ALA A 1 185 ? -14.859 -5.611 7.141 1.00 75.44 185 ALA A CA 1
ATOM 1330 C C . ALA A 1 185 ? -15.832 -5.113 6.055 1.00 75.44 185 ALA A C 1
ATOM 1332 O O . ALA A 1 185 ? -16.508 -5.907 5.408 1.00 75.44 185 ALA A O 1
ATOM 1333 N N . SER A 1 186 ? -15.847 -3.804 5.777 1.00 84.06 186 SER A N 1
ATOM 1334 C CA . SER A 1 186 ? -16.650 -3.242 4.679 1.00 84.06 186 SER A CA 1
ATOM 1335 C C . SER A 1 186 ? -16.241 -3.806 3.313 1.00 84.06 186 SER A C 1
ATOM 1337 O O . SER A 1 186 ? -17.087 -4.035 2.450 1.00 84.06 186 SER A O 1
ATOM 1339 N N . LEU A 1 187 ? -14.943 -4.044 3.105 1.00 83.25 187 LEU A N 1
ATOM 1340 C CA . LEU A 1 187 ? -14.433 -4.688 1.899 1.00 83.25 187 LEU A CA 1
ATOM 1341 C C . LEU A 1 187 ? -14.807 -6.171 1.847 1.00 83.25 187 LEU A C 1
ATOM 1343 O O . LEU A 1 187 ? -15.177 -6.637 0.776 1.00 83.25 187 LEU A O 1
ATOM 1347 N N . GLU A 1 188 ? -14.769 -6.900 2.961 1.00 87.31 188 GLU A N 1
ATOM 1348 C CA . GLU A 1 188 ? -15.214 -8.301 3.035 1.00 87.31 188 GLU A CA 1
ATOM 1349 C C . GLU A 1 188 ? -16.702 -8.474 2.711 1.00 87.31 188 GLU A C 1
ATOM 1351 O O . GLU A 1 188 ? -17.090 -9.483 2.123 1.00 87.31 188 GLU A O 1
ATOM 1356 N N . GLU A 1 189 ? -17.526 -7.474 3.030 1.00 86.88 189 GLU A N 1
ATOM 1357 C CA . GLU A 1 189 ? -18.942 -7.418 2.650 1.00 86.88 189 GLU A CA 1
ATOM 1358 C C . GLU A 1 189 ? -19.171 -6.983 1.186 1.00 86.88 189 GLU A C 1
ATOM 1360 O O . GLU A 1 189 ? -20.288 -7.090 0.671 1.00 86.88 189 GLU A O 1
ATOM 1365 N N . SER A 1 190 ? -18.131 -6.502 0.498 1.00 88.12 190 SER A N 1
ATOM 1366 C CA . SER A 1 190 ? -18.186 -6.060 -0.900 1.00 88.12 190 SER A CA 1
ATOM 1367 C C . SER A 1 190 ? -17.861 -7.183 -1.898 1.00 88.12 190 SER A C 1
ATOM 1369 O O . SER A 1 190 ? -17.329 -8.232 -1.540 1.00 88.12 190 SER A O 1
ATOM 1371 N N . ASP A 1 191 ? -18.108 -6.944 -3.190 1.00 91.56 191 ASP A N 1
ATOM 1372 C CA . ASP A 1 191 ? -17.689 -7.847 -4.277 1.00 91.56 191 ASP A CA 1
ATOM 1373 C C . ASP A 1 191 ? -16.257 -7.550 -4.762 1.00 91.56 191 ASP A C 1
ATOM 1375 O O . ASP A 1 191 ? -15.991 -7.330 -5.946 1.00 91.56 191 ASP A O 1
ATOM 1379 N N . TYR A 1 192 ? -15.304 -7.488 -3.831 1.00 89.00 192 TYR A N 1
ATOM 1380 C CA . TYR A 1 192 ? -13.916 -7.149 -4.160 1.00 89.00 192 TYR A CA 1
ATOM 1381 C C . TYR A 1 192 ? -13.244 -8.173 -5.080 1.00 89.00 192 TYR A C 1
ATOM 1383 O O . TYR A 1 192 ? -12.358 -7.819 -5.857 1.00 89.00 192 TYR A O 1
ATOM 1391 N N . LYS A 1 193 ? -13.672 -9.437 -5.015 1.00 91.75 193 LYS A N 1
ATOM 1392 C CA . LYS A 1 193 ? -13.181 -10.500 -5.896 1.00 91.75 193 LYS A CA 1
ATOM 1393 C C . LYS A 1 193 ? -13.664 -10.292 -7.328 1.00 91.75 193 LYS A C 1
ATOM 1395 O O . LYS A 1 193 ? -12.834 -10.278 -8.233 1.00 91.75 193 LYS A O 1
ATOM 1400 N N . GLY A 1 194 ? -14.960 -10.033 -7.527 1.00 90.25 194 GLY A N 1
ATOM 1401 C CA . GLY A 1 194 ? -15.501 -9.688 -8.843 1.00 90.25 194 GLY A CA 1
ATOM 1402 C C . GLY A 1 194 ? -14.878 -8.409 -9.410 1.00 90.25 194 GLY A C 1
ATOM 1403 O O . GLY A 1 194 ? -14.598 -8.323 -10.605 1.00 90.25 194 GLY A O 1
ATOM 1404 N N . PHE A 1 195 ? -14.560 -7.436 -8.553 1.00 93.62 195 PHE A N 1
ATOM 1405 C CA . PHE A 1 195 ? -13.837 -6.231 -8.965 1.00 93.62 195 PHE A CA 1
ATOM 1406 C C . PHE A 1 195 ? -12.394 -6.521 -9.406 1.00 93.62 195 PHE A C 1
ATOM 1408 O O . PHE A 1 195 ? -11.942 -5.987 -10.420 1.00 93.62 195 PHE A O 1
ATOM 1415 N N . ALA A 1 196 ? -11.677 -7.406 -8.706 1.00 89.81 196 ALA A N 1
ATOM 1416 C CA . ALA A 1 196 ? -10.349 -7.852 -9.124 1.00 89.81 196 ALA A CA 1
ATOM 1417 C C . ALA A 1 196 ? -10.391 -8.594 -10.474 1.00 89.81 196 ALA A C 1
ATOM 1419 O O . ALA A 1 196 ? -9.563 -8.324 -11.345 1.00 89.81 196 ALA A O 1
ATOM 1420 N N . GLU A 1 197 ? -11.389 -9.454 -10.699 1.00 89.88 197 GLU A N 1
ATOM 1421 C CA . GLU A 1 197 ? -11.615 -10.114 -11.995 1.00 89.88 197 GLU A CA 1
ATOM 1422 C C . GLU A 1 197 ? -11.923 -9.103 -13.113 1.00 89.88 197 GLU A C 1
ATOM 1424 O O . GLU A 1 197 ? -11.394 -9.207 -14.223 1.00 89.88 197 GLU A O 1
ATOM 1429 N N . GLN A 1 198 ? -12.736 -8.079 -12.824 1.00 95.56 198 GLN A N 1
ATOM 1430 C CA . GLN A 1 198 ? -13.022 -6.994 -13.764 1.00 95.56 198 GLN A CA 1
ATOM 1431 C C . GLN A 1 198 ? -11.742 -6.248 -14.161 1.00 95.56 198 GLN A C 1
ATOM 1433 O O . GLN A 1 198 ? -11.526 -5.968 -15.342 1.00 95.56 198 GLN A O 1
ATOM 1438 N N . ILE A 1 199 ? -10.872 -5.959 -13.193 1.00 94.69 199 ILE A N 1
ATOM 1439 C CA . ILE A 1 199 ? -9.563 -5.348 -13.435 1.00 94.69 199 ILE A CA 1
ATOM 1440 C C . ILE A 1 199 ? -8.697 -6.255 -14.315 1.00 94.69 199 ILE A C 1
ATOM 1442 O O . ILE A 1 199 ? -8.140 -5.783 -15.306 1.00 94.69 199 ILE A O 1
ATOM 1446 N N . GLN A 1 200 ? -8.617 -7.556 -14.018 1.00 94.00 200 GLN A N 1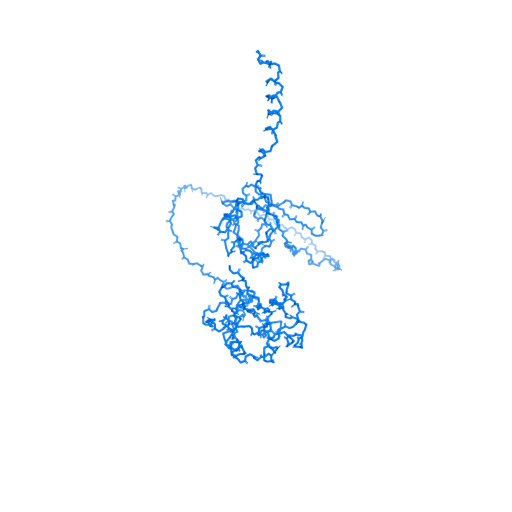
ATOM 1447 C CA . GLN A 1 200 ? -7.865 -8.510 -14.841 1.00 94.00 200 GLN A CA 1
ATOM 1448 C C . GLN A 1 200 ? -8.353 -8.527 -16.293 1.00 94.00 200 GLN A C 1
ATOM 1450 O O . GLN A 1 200 ? -7.539 -8.518 -17.220 1.00 94.00 200 GLN A O 1
ATOM 1455 N N . HIS A 1 201 ? -9.670 -8.488 -16.505 1.00 93.19 201 HIS A N 1
ATOM 1456 C CA . HIS A 1 201 ? -10.249 -8.416 -17.842 1.00 93.19 201 HIS A CA 1
ATOM 1457 C C . HIS A 1 201 ? -9.854 -7.122 -18.572 1.00 93.19 201 HIS A C 1
ATOM 1459 O O . HIS A 1 201 ? -9.346 -7.187 -19.693 1.00 93.19 201 HIS A O 1
ATOM 1465 N N . ILE A 1 202 ? -9.979 -5.966 -17.915 1.00 94.44 202 ILE A N 1
ATOM 1466 C CA . ILE A 1 202 ? -9.578 -4.660 -18.463 1.00 94.44 202 ILE A CA 1
ATOM 1467 C C . ILE A 1 202 ? -8.099 -4.650 -18.870 1.00 94.44 202 ILE A C 1
ATOM 1469 O O . ILE A 1 202 ? -7.757 -4.176 -19.957 1.00 94.44 202 ILE A O 1
ATOM 1473 N N . PHE A 1 203 ? -7.216 -5.204 -18.033 1.00 96.12 203 PHE A N 1
ATOM 1474 C CA . PHE A 1 203 ? -5.792 -5.320 -18.350 1.00 96.12 203 PHE A CA 1
ATOM 1475 C C . PHE A 1 203 ? -5.547 -6.278 -19.522 1.00 96.12 203 PHE A C 1
ATOM 1477 O O . PHE A 1 203 ? -4.764 -5.947 -20.412 1.00 96.12 203 PHE A O 1
ATOM 1484 N N . SER A 1 204 ? -6.265 -7.402 -19.609 1.00 93.31 204 SER A N 1
ATOM 1485 C CA . SER A 1 204 ? -6.142 -8.341 -20.736 1.00 93.31 204 SER A CA 1
ATOM 1486 C C . SER A 1 204 ? -6.483 -7.713 -22.096 1.00 93.31 204 SER A C 1
ATOM 1488 O O . SER A 1 204 ? -5.861 -8.046 -23.106 1.00 93.31 204 SER A O 1
ATOM 1490 N N . GLU A 1 205 ? -7.417 -6.758 -22.120 1.00 95.00 205 GLU A N 1
ATOM 1491 C CA . GLU A 1 205 ? -7.822 -6.020 -23.323 1.00 95.00 205 GLU A CA 1
ATOM 1492 C C . GLU A 1 205 ? -7.046 -4.709 -23.514 1.00 95.00 205 GLU A C 1
ATOM 1494 O O . GLU A 1 205 ? -7.176 -4.045 -24.547 1.00 95.00 205 GLU A O 1
ATOM 1499 N N . ARG A 1 206 ? -6.210 -4.338 -22.534 1.00 96.50 206 ARG A N 1
ATOM 1500 C CA . ARG A 1 206 ? -5.544 -3.033 -22.442 1.00 96.50 206 ARG A CA 1
ATOM 1501 C C . ARG A 1 206 ? -6.558 -1.889 -22.585 1.00 96.50 206 ARG A C 1
ATOM 1503 O O . ARG A 1 206 ? -6.292 -0.915 -23.295 1.00 96.50 206 ARG A O 1
ATOM 1510 N N . ASP A 1 207 ? -7.732 -1.992 -21.963 1.00 95.38 207 ASP A N 1
ATOM 1511 C CA . ASP A 1 207 ? -8.801 -0.995 -22.095 1.00 95.38 207 ASP A CA 1
ATOM 1512 C C . ASP A 1 207 ? -8.589 0.188 -21.131 1.00 9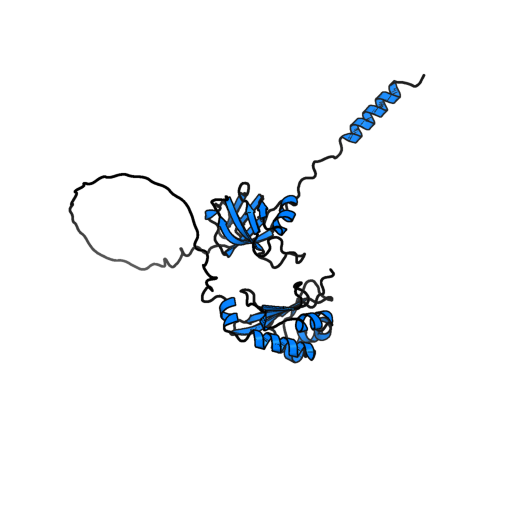5.38 207 ASP A C 1
ATOM 1514 O O . ASP A 1 207 ? -8.935 0.156 -19.953 1.00 95.38 207 ASP A O 1
ATOM 1518 N N . ILE A 1 208 ? -8.020 1.280 -21.649 1.00 97.25 208 ILE A N 1
ATOM 1519 C CA . ILE A 1 208 ? -7.757 2.488 -20.849 1.00 97.25 208 ILE A CA 1
ATOM 1520 C C . ILE A 1 208 ? -9.033 3.269 -20.517 1.00 97.25 208 ILE A C 1
ATOM 1522 O O . ILE A 1 208 ? -9.065 4.018 -19.544 1.00 97.25 208 ILE A O 1
ATOM 1526 N N . GLU A 1 209 ? -10.077 3.121 -21.331 1.00 96.19 209 GLU A N 1
ATOM 1527 C CA . GLU A 1 209 ? -11.348 3.808 -21.130 1.00 96.19 209 GLU A CA 1
ATOM 1528 C C . GLU A 1 209 ? -12.093 3.179 -19.957 1.00 96.19 209 GLU A C 1
ATOM 1530 O O . GLU A 1 209 ? -12.552 3.895 -19.065 1.00 96.19 209 GLU A O 1
ATOM 1535 N N . ALA A 1 210 ? -12.141 1.847 -19.922 1.00 94.31 210 ALA A N 1
ATOM 1536 C CA . ALA A 1 210 ? -12.691 1.106 -18.797 1.00 94.31 210 ALA A CA 1
ATOM 1537 C C . ALA A 1 210 ? -11.855 1.304 -17.525 1.00 94.31 210 ALA A C 1
ATOM 1539 O O . ALA A 1 210 ? -12.423 1.581 -16.470 1.00 94.31 210 ALA A O 1
ATOM 1540 N N . LEU A 1 211 ? -10.518 1.254 -17.621 1.00 97.62 211 LEU A N 1
ATOM 1541 C CA . LEU A 1 211 ? -9.638 1.483 -16.470 1.00 97.62 211 LEU A CA 1
ATOM 1542 C C . LEU A 1 211 ? -9.888 2.855 -15.825 1.00 97.62 211 LEU A C 1
ATOM 1544 O O . LEU A 1 211 ? -10.061 2.945 -14.612 1.00 97.62 211 LEU A O 1
ATOM 1548 N N . ALA A 1 212 ? -9.992 3.912 -16.637 1.00 96.38 21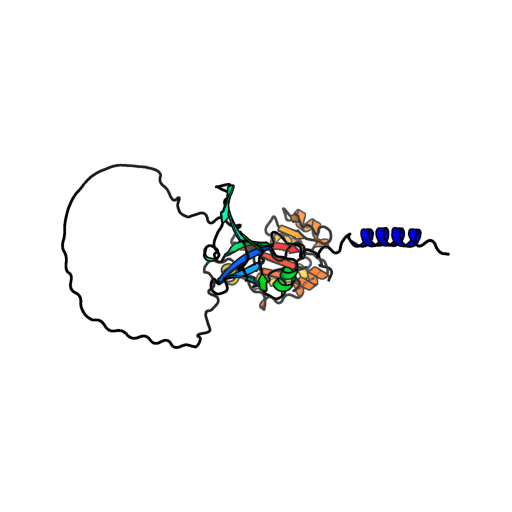2 ALA A N 1
ATOM 1549 C CA . ALA A 1 212 ? -10.245 5.268 -16.153 1.00 96.38 212 ALA A CA 1
ATOM 1550 C C . ALA A 1 212 ? -11.584 5.419 -15.410 1.00 96.38 212 ALA A C 1
ATOM 1552 O O . ALA A 1 212 ? -11.705 6.249 -14.513 1.00 96.38 212 ALA A O 1
ATOM 1553 N N . GLN A 1 213 ? -12.600 4.618 -15.742 1.00 94.44 213 GLN A N 1
ATOM 1554 C CA . GLN A 1 213 ? -13.889 4.645 -15.035 1.00 94.44 213 GLN A CA 1
ATOM 1555 C C . GLN A 1 213 ? -13.818 4.001 -13.643 1.00 94.44 213 GLN A C 1
ATOM 1557 O O . GLN A 1 213 ? -14.632 4.324 -12.767 1.00 94.44 213 GLN A O 1
ATOM 1562 N N . LEU A 1 214 ? -12.853 3.101 -13.434 1.00 96.50 214 LEU A N 1
ATOM 1563 C CA . LEU A 1 214 ? -12.641 2.431 -12.155 1.00 96.50 214 LEU A CA 1
ATOM 1564 C C . LEU A 1 214 ? -11.785 3.252 -11.187 1.00 96.50 214 LEU A C 1
ATOM 1566 O O . LEU A 1 214 ? -11.807 2.963 -9.997 1.00 96.50 214 LEU A O 1
ATOM 1570 N N . CYS A 1 215 ? -11.072 4.281 -11.643 1.00 95.56 215 CYS A N 1
ATOM 1571 C CA . CYS A 1 215 ? -10.255 5.125 -10.772 1.00 95.56 215 CYS A CA 1
ATOM 1572 C C . CYS A 1 215 ? -11.094 6.068 -9.896 1.00 95.56 215 CYS A C 1
ATOM 1574 O O . CYS A 1 215 ? -12.114 6.614 -10.332 1.00 95.56 215 CYS A O 1
ATOM 1576 N N . ALA A 1 216 ? -10.637 6.287 -8.663 1.00 92.25 216 ALA A N 1
ATOM 1577 C CA . ALA A 1 216 ? -11.003 7.459 -7.878 1.00 92.25 216 ALA A CA 1
ATOM 1578 C C . ALA A 1 216 ? -9.992 8.563 -8.165 1.00 92.25 216 ALA A C 1
ATOM 1580 O O . ALA A 1 216 ? -8.792 8.347 -8.044 1.00 92.25 216 ALA A O 1
ATOM 1581 N N . TYR A 1 217 ? -10.484 9.726 -8.580 1.00 89.88 217 TYR A N 1
ATOM 1582 C CA . TYR A 1 217 ? -9.636 10.861 -8.916 1.00 89.88 217 TYR A CA 1
ATOM 1583 C C . TYR A 1 217 ? -9.528 11.845 -7.738 1.00 89.88 217 TYR A C 1
ATOM 1585 O O . TYR A 1 217 ? -10.556 12.133 -7.118 1.00 89.88 217 TYR A O 1
ATOM 1593 N N . PRO A 1 218 ? -8.335 12.416 -7.478 1.00 94.38 218 PRO A N 1
ATOM 1594 C CA . PRO A 1 218 ? -7.068 12.113 -8.150 1.00 94.38 218 PRO A CA 1
ATOM 1595 C C . PRO A 1 218 ? -6.568 10.693 -7.829 1.00 94.38 218 PRO A C 1
ATOM 1597 O O . PRO A 1 218 ? -6.729 10.224 -6.709 1.00 94.38 218 PRO A O 1
ATOM 1600 N N . VAL A 1 219 ? -5.983 10.022 -8.827 1.00 93.06 219 VAL A N 1
ATOM 1601 C CA . VAL A 1 219 ? -5.406 8.673 -8.686 1.00 93.06 219 VAL A CA 1
ATOM 1602 C C . VAL A 1 219 ? -3.887 8.778 -8.693 1.00 93.06 219 VAL A C 1
ATOM 1604 O O . VAL A 1 219 ? -3.325 9.426 -9.579 1.00 93.06 219 VAL A O 1
ATOM 1607 N N . TYR A 1 220 ? -3.220 8.143 -7.731 1.00 87.94 220 TYR A N 1
ATOM 1608 C CA . TYR A 1 220 ? -1.759 8.146 -7.665 1.00 87.94 220 TYR A CA 1
ATOM 1609 C C . TYR A 1 220 ? -1.182 7.166 -8.691 1.00 87.94 220 TYR A C 1
ATOM 1611 O O . TYR A 1 220 ? -1.549 5.989 -8.703 1.00 87.94 220 TYR A O 1
ATOM 1619 N N . VAL A 1 221 ? -0.301 7.635 -9.575 1.00 90.81 221 VAL A N 1
ATOM 1620 C CA . VAL A 1 221 ? 0.287 6.814 -10.641 1.00 90.81 221 VAL A CA 1
ATOM 1621 C C . VAL A 1 221 ? 1.805 6.926 -10.647 1.00 90.81 221 VAL A C 1
ATOM 1623 O O . VAL A 1 221 ? 2.342 8.019 -10.821 1.00 90.81 221 VAL A O 1
ATOM 1626 N N . THR A 1 222 ? 2.480 5.784 -10.552 1.00 87.00 222 THR A N 1
ATOM 1627 C CA . THR A 1 222 ? 3.930 5.651 -10.745 1.00 87.00 222 THR A CA 1
ATOM 1628 C C . THR A 1 222 ? 4.197 4.846 -12.011 1.00 87.00 222 THR A C 1
ATOM 1630 O O . THR A 1 222 ? 3.540 3.837 -12.270 1.00 87.00 222 THR A O 1
ATOM 1633 N N . THR A 1 223 ? 5.145 5.300 -12.826 1.00 89.31 223 THR A N 1
ATOM 1634 C CA . THR A 1 223 ? 5.579 4.626 -14.061 1.00 89.31 223 THR A CA 1
ATOM 1635 C C . THR A 1 223 ? 7.098 4.688 -14.157 1.00 89.31 223 THR A C 1
ATOM 1637 O O . THR A 1 223 ? 7.722 5.491 -13.468 1.00 89.31 223 THR A O 1
ATOM 1640 N N . GLU A 1 224 ? 7.717 3.932 -15.064 1.00 84.25 224 GLU A N 1
ATOM 1641 C CA . GLU A 1 224 ? 9.167 4.071 -15.289 1.00 84.25 224 GLU A CA 1
ATOM 1642 C C . GLU A 1 224 ? 9.577 5.469 -15.785 1.00 84.25 224 GLU A C 1
ATOM 1644 O O . GLU A 1 224 ? 10.703 5.909 -15.560 1.00 84.25 224 GLU A O 1
ATOM 1649 N N . ALA A 1 225 ? 8.668 6.195 -16.444 1.00 83.12 225 ALA A N 1
ATOM 1650 C CA . ALA A 1 225 ? 8.908 7.573 -16.860 1.00 83.12 225 ALA A CA 1
ATOM 1651 C C . ALA A 1 225 ? 8.787 8.578 -15.699 1.00 83.12 225 ALA A C 1
ATOM 1653 O O . ALA A 1 225 ? 9.294 9.697 -15.810 1.00 83.12 225 ALA A O 1
ATOM 1654 N N . ASN A 1 226 ? 8.117 8.199 -14.606 1.00 80.75 226 ASN A N 1
ATOM 1655 C CA . ASN A 1 226 ? 7.907 9.036 -13.432 1.00 80.75 226 ASN A CA 1
ATOM 1656 C C . ASN A 1 226 ? 7.854 8.202 -12.141 1.00 80.75 226 ASN A C 1
ATOM 1658 O O . ASN A 1 226 ? 6.774 7.866 -11.644 1.00 80.75 226 ASN A O 1
ATOM 1662 N N . THR A 1 227 ? 9.033 7.904 -11.601 1.00 77.31 227 THR A N 1
ATOM 1663 C CA . THR A 1 227 ? 9.226 7.076 -10.400 1.00 77.31 227 THR A CA 1
ATOM 1664 C C . THR A 1 227 ? 8.909 7.818 -9.096 1.00 77.31 227 THR A C 1
ATOM 1666 O O . THR A 1 227 ? 8.732 7.201 -8.056 1.00 77.31 227 THR A O 1
ATOM 1669 N N . GLU A 1 228 ? 8.804 9.153 -9.124 1.00 76.25 228 GLU A N 1
ATOM 1670 C CA . GLU A 1 228 ? 8.361 9.951 -7.963 1.00 76.25 228 GLU A CA 1
ATOM 1671 C C . GLU A 1 228 ? 6.836 9.856 -7.739 1.00 76.25 228 GLU A C 1
ATOM 1673 O O . GLU A 1 228 ? 6.321 10.235 -6.684 1.00 76.25 228 GLU A O 1
ATOM 1678 N N . GLY A 1 229 ? 6.114 9.318 -8.728 1.00 81.81 229 GLY A N 1
ATOM 1679 C CA . GLY A 1 229 ? 4.660 9.238 -8.756 1.00 81.81 229 GLY A CA 1
ATOM 1680 C C . GLY A 1 229 ? 3.984 10.575 -9.064 1.00 81.81 229 GLY A C 1
ATOM 1681 O O . GLY A 1 229 ? 4.579 11.652 -9.006 1.00 81.81 229 GLY A O 1
ATOM 1682 N N . LEU A 1 230 ? 2.729 10.509 -9.495 1.00 86.38 230 LEU A N 1
ATOM 1683 C CA . LEU A 1 230 ? 1.928 11.668 -9.878 1.00 86.38 230 LEU A CA 1
ATOM 1684 C C . LEU A 1 230 ? 0.476 11.466 -9.465 1.00 86.38 230 LEU A C 1
ATOM 1686 O O . LEU A 1 230 ? -0.141 10.471 -9.841 1.00 86.38 230 LEU A O 1
ATOM 1690 N N . ASP A 1 231 ? -0.097 12.467 -8.801 1.00 90.44 231 ASP A N 1
ATOM 1691 C CA . ASP A 1 231 ? -1.544 12.572 -8.626 1.00 90.44 231 ASP A CA 1
ATOM 1692 C C . ASP A 1 231 ? -2.193 12.972 -9.953 1.00 90.44 231 ASP A C 1
ATOM 1694 O O . ASP A 1 231 ? -2.210 14.136 -10.369 1.00 90.44 231 ASP A O 1
ATOM 1698 N N . VAL A 1 232 ? -2.723 11.981 -10.660 1.00 93.06 232 VAL A N 1
ATOM 1699 C CA . VAL A 1 232 ? -3.410 12.181 -11.929 1.00 93.06 232 VAL A CA 1
ATOM 1700 C C . VAL A 1 232 ? -4.818 12.681 -11.643 1.00 93.06 232 VAL A C 1
ATOM 1702 O O . VAL A 1 232 ? -5.654 11.955 -11.111 1.00 93.06 232 VAL A O 1
ATOM 1705 N N . ALA A 1 233 ? -5.085 13.933 -12.008 1.00 93.25 233 ALA A N 1
ATOM 1706 C CA . ALA A 1 233 ? -6.308 14.633 -11.618 1.00 93.25 233 ALA A CA 1
ATOM 1707 C C . ALA A 1 233 ? -7.592 14.119 -12.291 1.00 93.25 233 ALA A C 1
ATOM 1709 O O . ALA A 1 233 ? -8.673 14.294 -11.734 1.00 93.25 233 ALA A O 1
ATOM 1710 N N . ASP A 1 234 ? -7.505 13.538 -13.491 1.00 95.00 234 ASP A N 1
ATOM 1711 C CA . ASP A 1 234 ? -8.681 13.121 -14.255 1.00 95.00 234 ASP A CA 1
ATOM 1712 C C . ASP A 1 234 ? -8.402 11.994 -15.267 1.00 95.00 234 ASP A C 1
ATOM 1714 O O . ASP A 1 234 ? -7.268 11.567 -15.511 1.00 95.00 234 ASP A O 1
ATOM 1718 N N . ALA A 1 235 ? -9.479 11.522 -15.899 1.00 94.06 235 ALA A N 1
ATOM 1719 C CA . ALA A 1 235 ? -9.433 10.475 -16.912 1.00 94.06 235 ALA A CA 1
ATOM 1720 C C . ALA A 1 235 ? -8.612 10.843 -18.152 1.00 94.06 235 ALA A C 1
ATOM 1722 O O . ALA A 1 235 ? -8.052 9.949 -18.783 1.00 94.06 235 ALA A O 1
ATOM 1723 N N . ALA A 1 236 ? -8.524 12.122 -18.529 1.00 96.94 236 ALA A N 1
ATOM 1724 C CA . ALA A 1 236 ? -7.718 12.525 -19.677 1.00 96.94 236 ALA A CA 1
ATOM 1725 C C . ALA A 1 236 ? -6.221 12.392 -19.362 1.00 96.94 236 ALA A C 1
ATOM 1727 O O . ALA A 1 236 ? -5.472 11.860 -20.184 1.00 96.94 236 ALA A O 1
ATOM 1728 N N . GLY A 1 237 ? -5.807 12.798 -18.158 1.00 95.94 237 GLY A N 1
ATOM 1729 C CA . GLY A 1 237 ? -4.443 12.626 -17.662 1.00 95.94 237 GLY A CA 1
ATOM 1730 C C . GLY A 1 237 ? -4.034 11.158 -17.543 1.00 95.94 237 GLY A C 1
ATOM 1731 O O . GLY A 1 237 ? -2.913 10.807 -17.910 1.00 95.94 237 GLY A O 1
ATOM 1732 N 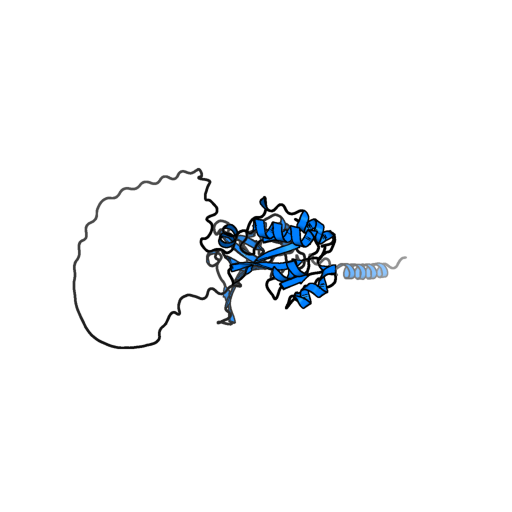N . LEU A 1 238 ? -4.951 10.285 -17.111 1.00 96.12 238 LEU A N 1
ATOM 1733 C CA . LEU A 1 238 ? -4.672 8.849 -17.013 1.00 96.12 238 LEU A CA 1
ATOM 1734 C C . LEU A 1 238 ? -4.510 8.219 -18.401 1.00 96.12 238 LEU A C 1
ATOM 1736 O O . LEU A 1 238 ? -3.575 7.462 -18.648 1.00 96.12 238 LEU A O 1
ATOM 1740 N N . LYS A 1 239 ? -5.392 8.575 -19.342 1.00 96.88 239 LYS A N 1
ATOM 1741 C CA . LYS A 1 239 ? -5.343 8.060 -20.718 1.00 96.88 239 LYS A CA 1
ATOM 1742 C C . LYS A 1 239 ? -4.068 8.433 -21.457 1.00 96.88 239 LYS A C 1
ATOM 1744 O O . LYS A 1 239 ? -3.618 7.664 -22.303 1.00 96.88 239 LYS A O 1
ATOM 1749 N N . ALA A 1 240 ? -3.487 9.589 -21.144 1.00 96.00 240 ALA A N 1
ATOM 1750 C CA . ALA A 1 240 ? -2.220 10.016 -21.723 1.00 96.00 240 ALA A CA 1
ATOM 1751 C C . ALA A 1 240 ? -1.045 9.093 -21.345 1.00 96.00 240 ALA A C 1
ATOM 1753 O O . ALA A 1 240 ? -0.064 9.058 -22.078 1.00 96.00 240 ALA A O 1
ATOM 1754 N N . GLN A 1 241 ? -1.167 8.322 -20.258 1.00 94.00 241 GLN A N 1
ATOM 1755 C CA . GLN A 1 241 ? -0.146 7.401 -19.741 1.00 94.00 241 GLN A CA 1
ATOM 1756 C C . GLN A 1 241 ? -0.432 5.933 -20.098 1.00 94.00 241 GLN A C 1
ATOM 1758 O O . GLN A 1 241 ? 0.122 5.018 -19.497 1.00 94.00 241 GLN A O 1
ATOM 1763 N N . LYS A 1 242 ? -1.322 5.677 -21.069 1.00 94.50 242 LYS A N 1
ATOM 1764 C CA . LYS A 1 242 ? -1.770 4.325 -21.448 1.00 94.50 242 LYS A CA 1
ATOM 1765 C C . LYS A 1 242 ? -0.614 3.341 -21.646 1.00 94.50 242 LYS A C 1
ATOM 1767 O O . LYS A 1 242 ? -0.667 2.231 -21.120 1.00 94.50 242 LYS A O 1
ATOM 1772 N N . ASP A 1 243 ? 0.377 3.732 -22.440 1.00 94.56 243 ASP A N 1
ATOM 1773 C CA . ASP A 1 243 ? 1.467 2.837 -22.835 1.00 94.56 243 ASP A CA 1
ATOM 1774 C C . ASP A 1 243 ? 2.441 2.586 -21.673 1.00 94.56 243 ASP A C 1
ATOM 1776 O O . ASP A 1 243 ? 2.979 1.487 -21.559 1.00 94.56 243 ASP A O 1
ATOM 1780 N N . ASP A 1 244 ? 2.577 3.559 -20.768 1.00 94.06 244 ASP A N 1
ATOM 1781 C CA . ASP A 1 244 ? 3.405 3.462 -19.562 1.00 94.06 244 ASP A CA 1
ATOM 1782 C C . ASP A 1 244 ? 2.723 2.662 -18.435 1.00 94.06 244 ASP A C 1
ATOM 1784 O O . ASP A 1 244 ? 3.400 2.152 -17.548 1.00 94.06 244 ASP A O 1
ATOM 1788 N N . ILE A 1 245 ? 1.390 2.521 -18.468 1.00 94.62 245 ILE A N 1
ATOM 1789 C CA . ILE A 1 245 ? 0.612 1.700 -17.522 1.00 94.62 245 ILE A CA 1
ATOM 1790 C C . ILE A 1 245 ? 0.499 0.250 -18.007 1.00 94.62 245 ILE A C 1
ATOM 1792 O O . ILE A 1 245 ? 0.703 -0.686 -17.235 1.00 94.62 245 ILE A O 1
ATOM 1796 N N . PHE A 1 246 ? 0.168 0.026 -19.283 1.00 95.94 246 PHE A N 1
ATOM 1797 C CA . PHE A 1 246 ? -0.018 -1.321 -19.841 1.00 95.94 246 PHE A CA 1
ATOM 1798 C C . PHE A 1 246 ? 1.298 -1.939 -20.332 1.00 95.94 246 PHE A C 1
ATOM 1800 O O . PHE A 1 246 ? 1.387 -2.437 -21.461 1.00 95.94 246 PHE A O 1
ATOM 1807 N N . THR A 1 247 ? 2.319 -1.926 -19.478 1.00 95.06 247 THR A N 1
ATOM 1808 C CA . THR A 1 247 ? 3.590 -2.612 -19.732 1.00 95.06 247 THR A CA 1
ATOM 1809 C C . THR A 1 247 ? 3.413 -4.126 -19.631 1.00 95.06 247 THR A C 1
ATOM 1811 O O . THR A 1 247 ? 2.511 -4.624 -18.955 1.00 95.06 247 THR A O 1
ATOM 1814 N N . ASP A 1 248 ? 4.285 -4.892 -20.286 1.00 94.31 248 ASP A N 1
ATOM 1815 C CA . ASP A 1 248 ? 4.200 -6.357 -20.238 1.00 94.31 248 ASP A CA 1
ATOM 1816 C C . ASP A 1 248 ? 4.379 -6.899 -18.806 1.00 94.31 248 ASP A C 1
ATOM 1818 O O . ASP A 1 248 ? 3.714 -7.864 -18.428 1.00 94.31 248 ASP A O 1
ATOM 1822 N N . ALA A 1 249 ? 5.203 -6.237 -17.985 1.00 91.94 249 ALA A N 1
ATOM 1823 C CA . ALA A 1 249 ? 5.392 -6.585 -16.579 1.00 91.94 249 ALA A CA 1
ATOM 1824 C C . ALA A 1 249 ? 4.116 -6.360 -15.752 1.00 91.94 249 ALA A C 1
ATOM 1826 O O . ALA A 1 249 ? 3.706 -7.249 -15.007 1.00 91.94 249 ALA A O 1
ATOM 1827 N N . MET A 1 250 ? 3.448 -5.214 -15.924 1.00 94.69 250 MET A N 1
ATOM 1828 C CA . MET A 1 250 ? 2.184 -4.912 -15.246 1.00 94.69 250 MET A CA 1
ATOM 1829 C C . MET A 1 250 ? 1.069 -5.877 -15.671 1.00 94.69 250 MET A C 1
ATOM 1831 O O . MET A 1 250 ? 0.319 -6.382 -14.836 1.00 94.69 250 MET A O 1
ATOM 1835 N N . LEU A 1 251 ? 0.986 -6.196 -16.965 1.00 95.81 251 LEU A N 1
ATOM 1836 C CA . LEU A 1 251 ? 0.013 -7.157 -17.489 1.00 95.81 251 LEU A CA 1
ATOM 1837 C C . LEU A 1 251 ? 0.215 -8.553 -16.901 1.00 95.81 251 LEU A C 1
ATOM 1839 O O . LEU A 1 251 ? -0.755 -9.196 -16.502 1.00 95.81 251 LEU A O 1
ATOM 1843 N N . GLN A 1 252 ? 1.466 -9.013 -16.821 1.00 93.19 252 GLN A N 1
ATOM 1844 C CA . GLN A 1 252 ? 1.794 -10.297 -16.210 1.00 93.19 252 GLN A CA 1
ATOM 1845 C C . GLN A 1 252 ? 1.493 -10.302 -14.707 1.00 93.19 252 GLN A C 1
ATOM 1847 O O . GLN A 1 252 ? 0.946 -11.281 -14.205 1.00 93.19 252 GLN A O 1
ATOM 1852 N N . ALA A 1 253 ? 1.826 -9.218 -14.005 1.00 91.69 253 ALA A N 1
ATOM 1853 C CA . ALA A 1 253 ? 1.576 -9.067 -12.579 1.00 91.69 253 ALA A CA 1
ATOM 1854 C C . ALA A 1 253 ? 0.079 -9.144 -12.252 1.00 91.69 253 ALA A C 1
ATOM 1856 O O . ALA A 1 253 ? -0.326 -9.964 -11.435 1.00 91.69 253 ALA A O 1
ATOM 1857 N N . VAL A 1 254 ? -0.756 -8.359 -12.939 1.00 93.69 254 VAL A N 1
ATOM 1858 C CA . VAL A 1 254 ? -2.212 -8.352 -12.726 1.00 93.69 254 VAL A CA 1
ATOM 1859 C C . VAL A 1 254 ? -2.843 -9.696 -13.111 1.00 93.69 254 VAL A C 1
ATOM 1861 O O . VAL A 1 254 ? -3.671 -10.223 -12.368 1.00 93.69 254 VAL A O 1
ATOM 1864 N N . ALA A 1 255 ? -2.432 -10.295 -14.234 1.00 92.75 255 ALA A N 1
ATOM 1865 C CA . ALA A 1 255 ? -2.949 -11.595 -14.671 1.00 92.75 255 ALA A CA 1
ATOM 1866 C C . ALA A 1 255 ? -2.531 -12.763 -13.757 1.00 92.75 255 ALA A C 1
ATOM 1868 O O . ALA A 1 255 ? -3.198 -13.795 -13.748 1.00 92.75 255 ALA A O 1
ATOM 1869 N N . GLY A 1 256 ? -1.426 -12.623 -13.018 1.00 88.75 256 GLY A N 1
ATOM 1870 C CA . GLY A 1 256 ? -0.912 -13.646 -12.105 1.00 88.75 256 GLY A CA 1
ATOM 1871 C C . GLY A 1 256 ? -1.637 -13.723 -10.760 1.00 88.75 256 GLY A C 1
ATOM 1872 O O . GLY A 1 256 ? -1.452 -14.698 -10.033 1.00 88.75 256 GLY A O 1
ATOM 1873 N N . VAL A 1 257 ? -2.453 -12.721 -10.426 1.00 90.12 257 VAL A N 1
ATOM 1874 C CA . VAL A 1 257 ? -3.209 -12.684 -9.170 1.00 90.12 257 VAL A CA 1
ATOM 1875 C C . VAL A 1 257 ? -4.319 -13.732 -9.178 1.00 90.12 257 VAL A C 1
ATOM 1877 O O . VAL A 1 257 ? -5.061 -13.864 -10.147 1.00 90.12 257 VAL A O 1
ATOM 1880 N N . ASP A 1 258 ? -4.456 -14.446 -8.065 1.00 90.62 258 ASP A N 1
ATOM 1881 C CA . ASP A 1 258 ? -5.582 -15.338 -7.791 1.00 90.62 258 ASP A CA 1
ATOM 1882 C C . ASP A 1 258 ? -6.619 -14.593 -6.927 1.00 90.62 258 ASP A C 1
ATOM 1884 O O . ASP A 1 258 ? -6.346 -14.363 -5.741 1.00 90.62 258 ASP A O 1
ATOM 1888 N N . PRO A 1 259 ? -7.792 -14.203 -7.476 1.00 86.50 259 PRO A N 1
ATOM 1889 C CA . PRO A 1 259 ? -8.808 -13.456 -6.734 1.00 86.50 259 PRO A CA 1
ATOM 1890 C C . PRO A 1 259 ? -9.297 -14.166 -5.469 1.00 86.50 259 PRO A C 1
ATOM 1892 O O . PRO A 1 259 ? -9.694 -13.511 -4.506 1.00 86.50 259 PRO A O 1
ATOM 1895 N N . ASP A 1 260 ? -9.232 -15.500 -5.420 1.00 90.12 260 ASP A N 1
ATOM 1896 C CA . ASP A 1 260 ? -9.668 -16.257 -4.249 1.00 90.12 260 ASP A CA 1
ATOM 1897 C C . ASP A 1 260 ? -8.697 -16.191 -3.073 1.00 90.12 260 ASP A C 1
ATOM 1899 O O . ASP A 1 260 ? -9.093 -16.465 -1.936 1.00 90.12 260 ASP A O 1
ATOM 1903 N N . ARG A 1 261 ? -7.450 -15.795 -3.337 1.00 83.19 261 ARG A N 1
ATOM 1904 C CA . ARG A 1 261 ? -6.393 -15.623 -2.335 1.00 83.19 261 ARG A CA 1
ATOM 1905 C C . ARG A 1 261 ? -6.224 -14.174 -1.887 1.00 83.19 261 ARG A C 1
ATOM 1907 O O . ARG A 1 261 ? -5.388 -13.919 -1.022 1.00 83.19 261 ARG A O 1
ATOM 1914 N N . LEU A 1 262 ? -6.995 -13.243 -2.452 1.00 82.81 262 LEU A N 1
ATOM 1915 C CA . LEU A 1 262 ? -7.001 -11.852 -2.017 1.00 82.81 262 LEU A CA 1
ATOM 1916 C C . LEU A 1 262 ? -7.620 -11.737 -0.626 1.00 82.81 262 LEU A C 1
ATOM 1918 O O . LEU A 1 262 ? -8.689 -12.283 -0.357 1.00 82.81 262 LEU A O 1
ATOM 1922 N N . THR A 1 263 ? -6.949 -10.989 0.240 1.00 78.44 263 THR A N 1
ATOM 1923 C CA . THR A 1 263 ? -7.413 -10.695 1.594 1.00 78.44 263 THR A CA 1
ATOM 1924 C C . THR A 1 263 ? -7.592 -9.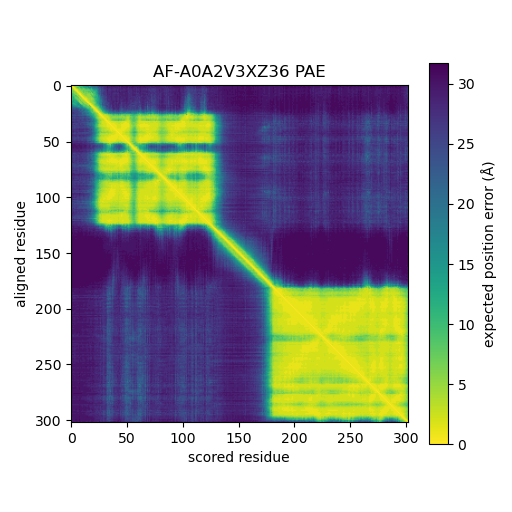190 1.742 1.00 78.44 263 THR A C 1
ATOM 1926 O O . THR A 1 263 ? -6.614 -8.455 1.565 1.00 78.44 263 THR A O 1
ATOM 1929 N N . PRO A 1 264 ? -8.806 -8.711 2.058 1.00 76.56 264 PRO A N 1
ATOM 1930 C CA . PRO A 1 264 ? -9.027 -7.313 2.383 1.00 76.56 264 PRO A CA 1
ATOM 1931 C C . PRO A 1 264 ? -8.142 -6.842 3.536 1.00 76.56 264 PRO A C 1
ATOM 1933 O O . PRO A 1 264 ? -7.878 -7.575 4.487 1.00 76.56 264 PRO A O 1
ATOM 1936 N N . SER A 1 265 ? -7.696 -5.593 3.456 1.00 77.44 265 SER A N 1
ATOM 1937 C CA . SER A 1 265 ? -6.978 -4.918 4.534 1.00 77.44 265 SER A CA 1
ATOM 1938 C C . SER A 1 265 ? -7.624 -3.567 4.827 1.00 77.44 265 SER A C 1
ATOM 1940 O O . SER A 1 265 ? -8.491 -3.104 4.087 1.00 77.44 265 SER A O 1
ATOM 1942 N N . GLN A 1 266 ? -7.195 -2.907 5.904 1.00 67.50 266 GLN A N 1
ATOM 1943 C CA . GLN A 1 266 ? -7.669 -1.554 6.209 1.00 67.50 266 GLN A CA 1
ATOM 1944 C C . GLN A 1 266 ? -7.289 -0.538 5.130 1.00 67.50 266 GLN A C 1
ATOM 1946 O O . GLN A 1 266 ? -8.036 0.409 4.907 1.00 67.50 266 GLN A O 1
ATOM 1951 N N . ALA A 1 267 ? -6.152 -0.735 4.459 1.00 67.81 267 ALA A N 1
ATOM 1952 C CA . ALA A 1 267 ? -5.752 0.116 3.351 1.00 67.81 267 ALA A CA 1
ATOM 1953 C C . ALA A 1 267 ? -6.655 -0.172 2.137 1.00 67.81 267 ALA A C 1
ATOM 1955 O O . ALA A 1 267 ? -7.219 0.731 1.520 1.00 67.81 267 ALA A O 1
ATOM 1956 N N . GLY A 1 268 ? -6.838 -1.445 1.811 1.00 83.88 268 GLY A N 1
ATOM 1957 C CA . GLY A 1 268 ? -7.515 -1.874 0.598 1.00 83.88 268 GLY A CA 1
ATOM 1958 C C . GLY A 1 268 ? -6.975 -3.212 0.131 1.00 83.88 268 GLY A C 1
ATOM 1959 O O . GLY A 1 268 ? -6.512 -4.026 0.934 1.00 83.88 268 GLY A O 1
ATOM 1960 N N . ILE A 1 269 ? -7.033 -3.444 -1.171 1.00 86.50 269 ILE A N 1
ATOM 1961 C CA . ILE A 1 269 ? -6.596 -4.684 -1.800 1.00 86.50 269 ILE A CA 1
ATOM 1962 C C . ILE A 1 269 ? -5.615 -4.349 -2.910 1.00 86.50 269 ILE A C 1
ATOM 1964 O O . ILE A 1 269 ? -5.870 -3.488 -3.754 1.00 86.50 269 ILE A O 1
ATOM 1968 N N . PHE A 1 270 ? -4.488 -5.052 -2.897 1.00 88.06 270 PHE A N 1
ATOM 1969 C CA . PHE A 1 270 ? -3.468 -4.956 -3.924 1.00 88.06 270 PHE A CA 1
ATOM 1970 C C . PHE A 1 270 ? -3.650 -6.062 -4.970 1.00 88.06 270 PHE A C 1
ATOM 1972 O O . PHE A 1 270 ? -3.869 -7.224 -4.630 1.00 88.06 270 PHE A O 1
ATOM 1979 N N . VAL A 1 271 ? -3.542 -5.695 -6.246 1.00 88.94 271 VAL A N 1
ATOM 1980 C CA . VAL A 1 271 ? -3.590 -6.597 -7.401 1.00 88.94 271 VAL A CA 1
ATOM 1981 C C . VAL A 1 271 ? -2.331 -6.366 -8.224 1.00 88.94 271 VAL A C 1
ATOM 1983 O O . VAL A 1 271 ? -2.215 -5.374 -8.942 1.00 88.94 271 VAL A O 1
ATOM 1986 N N . GLY A 1 272 ? -1.378 -7.283 -8.127 1.00 90.69 272 GLY A N 1
ATOM 1987 C CA . GLY A 1 272 ? -0.131 -7.212 -8.872 1.00 90.69 272 GLY A CA 1
ATOM 1988 C C . GLY A 1 272 ? 0.883 -8.241 -8.400 1.00 90.69 272 GLY A C 1
ATOM 1989 O O . GLY A 1 272 ? 0.525 -9.291 -7.871 1.00 90.69 272 GLY A O 1
ATOM 1990 N N . SER A 1 273 ? 2.157 -7.923 -8.604 1.00 83.50 273 SER A N 1
ATOM 1991 C CA . SER A 1 273 ? 3.277 -8.792 -8.254 1.00 83.50 273 SER A CA 1
ATOM 1992 C C . SER A 1 273 ? 3.353 -9.034 -6.747 1.00 83.50 273 SER A C 1
ATOM 1994 O O . SER A 1 273 ? 3.164 -8.114 -5.956 1.00 83.50 273 SER A O 1
ATOM 1996 N N . GLU A 1 274 ? 3.745 -10.241 -6.336 1.00 74.56 274 GLU A N 1
ATOM 1997 C CA . GLU A 1 274 ? 4.009 -10.558 -4.923 1.00 74.56 274 GLU A CA 1
ATOM 1998 C C . GLU A 1 274 ? 5.121 -9.679 -4.314 1.00 74.56 274 GLU A C 1
ATOM 2000 O O . GLU A 1 274 ? 5.168 -9.504 -3.102 1.00 74.56 274 GLU A O 1
ATOM 2005 N N . SER A 1 275 ? 5.988 -9.086 -5.146 1.00 74.94 275 SER A N 1
ATOM 2006 C CA . SER A 1 275 ? 7.006 -8.109 -4.729 1.00 74.94 275 SER A CA 1
ATOM 2007 C C . SER A 1 275 ? 6.456 -6.707 -4.434 1.00 74.94 275 SER A C 1
ATOM 2009 O O . SER A 1 275 ? 7.238 -5.808 -4.150 1.00 74.94 275 SER A O 1
ATOM 2011 N N . GLY A 1 276 ? 5.146 -6.478 -4.573 1.00 69.56 276 GLY A N 1
ATOM 2012 C CA . GLY A 1 276 ? 4.508 -5.171 -4.366 1.00 69.56 276 GLY A CA 1
ATOM 2013 C C . GLY A 1 276 ? 4.614 -4.203 -5.552 1.00 69.56 276 GLY A C 1
ATOM 2014 O O . GLY A 1 276 ? 3.951 -3.169 -5.557 1.00 69.56 276 GLY A O 1
ATOM 2015 N N . SER A 1 277 ? 5.390 -4.544 -6.587 1.00 81.38 277 SER A N 1
ATOM 2016 C CA . SER A 1 277 ? 5.477 -3.783 -7.840 1.00 81.38 277 SER A CA 1
ATOM 2017 C C . SER A 1 277 ? 5.893 -4.679 -9.014 1.00 81.38 277 SER A C 1
ATOM 2019 O O . SER A 1 277 ? 6.765 -5.534 -8.825 1.00 81.38 277 SER A O 1
ATOM 2021 N N . PRO A 1 278 ? 5.332 -4.507 -10.224 1.00 89.44 278 PRO A N 1
ATOM 2022 C CA . PRO A 1 278 ? 4.229 -3.603 -10.554 1.00 89.44 278 PRO A CA 1
ATOM 2023 C C . PRO A 1 278 ? 2.872 -4.148 -10.069 1.00 89.44 278 PRO A C 1
ATOM 2025 O O . PRO A 1 278 ? 2.702 -5.353 -9.859 1.00 89.44 278 PRO A O 1
ATOM 2028 N N . GLY A 1 279 ? 1.899 -3.262 -9.879 1.00 91.38 279 GLY A N 1
ATOM 2029 C CA . GLY A 1 279 ? 0.536 -3.595 -9.479 1.00 91.38 279 GLY A CA 1
ATOM 2030 C C . GLY A 1 279 ? -0.332 -2.370 -9.228 1.00 91.38 279 GLY A C 1
ATOM 2031 O O . GLY A 1 279 ? 0.062 -1.234 -9.469 1.00 91.38 279 GLY A O 1
ATOM 2032 N N . LEU A 1 280 ? -1.553 -2.589 -8.767 1.00 94.62 280 LEU A N 1
ATOM 2033 C CA . LEU A 1 280 ? -2.491 -1.524 -8.430 1.00 94.62 280 LEU A CA 1
ATOM 2034 C C . LEU A 1 280 ? -3.169 -1.802 -7.106 1.00 94.62 280 LEU A C 1
ATOM 2036 O O . LEU A 1 280 ? -3.189 -2.928 -6.612 1.00 94.62 280 LEU A O 1
ATOM 2040 N N . PHE A 1 281 ? -3.766 -0.760 -6.561 1.00 89.56 281 PHE A N 1
ATOM 2041 C CA . PHE A 1 281 ? -4.417 -0.799 -5.273 1.00 89.56 281 PHE A CA 1
ATOM 2042 C C . PHE A 1 281 ? -5.814 -0.194 -5.370 1.00 89.56 281 PHE A C 1
ATOM 2044 O O . PHE A 1 281 ? -6.004 0.899 -5.915 1.00 89.56 281 PHE A O 1
ATOM 2051 N N . PHE A 1 282 ? -6.802 -0.917 -4.846 1.00 89.12 282 PHE A N 1
ATOM 2052 C CA . PHE A 1 282 ? -8.194 -0.491 -4.830 1.00 89.12 282 PHE A CA 1
ATOM 2053 C C . PHE A 1 282 ? -8.814 -0.621 -3.439 1.00 89.12 282 PHE A C 1
ATOM 2055 O O . PHE A 1 282 ? -8.411 -1.453 -2.629 1.00 89.12 282 PHE A O 1
ATOM 2062 N N . SER A 1 283 ? -9.811 0.213 -3.161 1.00 89.00 283 SER A N 1
ATOM 2063 C CA . SER A 1 283 ? -10.551 0.230 -1.896 1.00 89.00 283 SER A CA 1
ATOM 2064 C C . SER A 1 283 ? -11.968 0.765 -2.133 1.00 89.00 283 SER A C 1
ATOM 2066 O O . SER A 1 283 ? -12.315 1.125 -3.262 1.00 89.00 283 SER A O 1
ATOM 2068 N N . LEU A 1 284 ? -12.798 0.815 -1.089 1.00 85.69 284 LEU A N 1
ATOM 2069 C CA . LEU A 1 284 ? -14.069 1.540 -1.148 1.00 85.69 284 LEU A CA 1
ATOM 2070 C C . LEU A 1 284 ? -13.781 3.042 -1.075 1.00 85.69 28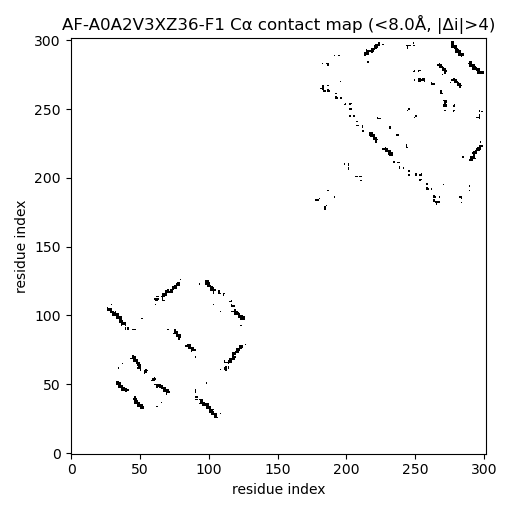4 LEU A C 1
ATOM 2072 O O . LEU A 1 284 ? -13.145 3.500 -0.125 1.00 85.69 284 LEU A O 1
ATOM 2076 N N . ALA A 1 285 ? -14.249 3.795 -2.067 1.00 84.62 285 ALA A N 1
ATOM 2077 C CA . ALA A 1 285 ? -14.233 5.252 -2.030 1.00 84.62 285 ALA A CA 1
ATOM 2078 C C . ALA A 1 285 ? -15.295 5.797 -1.053 1.00 84.62 285 ALA A C 1
ATOM 2080 O O . ALA A 1 285 ? -16.121 5.050 -0.527 1.00 84.62 285 ALA A O 1
ATOM 2081 N N . GLU A 1 286 ? -15.306 7.116 -0.829 1.00 79.44 286 GLU A N 1
ATOM 2082 C CA . GLU A 1 286 ? -16.279 7.787 0.056 1.00 79.44 286 GLU A CA 1
ATOM 2083 C C . GLU A 1 286 ? -17.744 7.533 -0.338 1.00 79.44 286 GLU A C 1
ATOM 2085 O O . GLU A 1 286 ? -18.641 7.585 0.502 1.00 79.44 286 GLU A O 1
ATOM 2090 N N . ASP A 1 287 ? -17.994 7.247 -1.618 1.00 81.94 287 ASP A N 1
ATOM 2091 C CA . ASP A 1 287 ? -19.314 6.915 -2.155 1.00 81.94 287 ASP A CA 1
ATOM 2092 C C . ASP A 1 287 ? -19.725 5.447 -1.919 1.00 81.94 287 ASP A C 1
ATOM 2094 O O . ASP A 1 287 ? -20.836 5.054 -2.285 1.00 81.94 287 ASP A O 1
ATOM 2098 N N . GLY A 1 288 ? -18.859 4.651 -1.285 1.00 84.06 288 GLY A N 1
ATOM 2099 C CA . GLY A 1 288 ? -19.079 3.244 -0.968 1.00 84.06 288 GLY A CA 1
ATOM 2100 C C . GLY A 1 288 ? -18.886 2.295 -2.151 1.00 84.06 288 GLY A C 1
ATOM 2101 O O . GLY A 1 288 ? -19.214 1.116 -2.027 1.00 84.06 288 GLY A O 1
ATOM 2102 N N . TYR A 1 289 ? -18.376 2.768 -3.293 1.00 87.50 289 TYR A N 1
ATOM 2103 C CA . TYR A 1 289 ? -18.069 1.916 -4.440 1.00 87.50 289 TYR A CA 1
ATOM 2104 C C . TYR A 1 289 ? -16.586 1.553 -4.485 1.00 87.50 289 TYR A C 1
ATOM 2106 O O . TYR A 1 289 ? -15.713 2.342 -4.122 1.00 87.50 289 TYR A O 1
ATOM 2114 N N . LEU A 1 290 ? -16.296 0.348 -4.978 1.00 91.31 290 LEU A N 1
ATOM 2115 C CA . LEU A 1 290 ? -14.928 -0.090 -5.231 1.00 91.31 290 LEU A CA 1
ATOM 2116 C C . LEU A 1 290 ? -14.305 0.754 -6.341 1.00 91.31 290 LEU A C 1
ATOM 2118 O O . LEU A 1 290 ? -14.876 0.919 -7.424 1.00 91.31 290 LEU A O 1
ATOM 2122 N N . LYS A 1 291 ? -13.129 1.299 -6.045 1.00 91.38 291 LYS A N 1
ATOM 2123 C CA . LYS A 1 291 ? -12.397 2.204 -6.921 1.00 91.38 291 LYS A CA 1
ATOM 2124 C C . LYS A 1 291 ? -10.894 1.976 -6.789 1.00 91.38 291 LYS A C 1
ATOM 2126 O O . LYS A 1 291 ? -10.385 1.681 -5.710 1.00 91.38 291 LYS A O 1
ATOM 2131 N N . ILE A 1 292 ? -10.173 2.141 -7.892 1.00 93.94 292 ILE A N 1
ATOM 2132 C CA . ILE A 1 292 ? -8.709 2.108 -7.936 1.00 93.94 292 ILE A CA 1
ATOM 2133 C C . ILE A 1 292 ? -8.191 3.436 -7.384 1.00 93.94 292 ILE A C 1
ATOM 2135 O O . ILE A 1 292 ? -8.511 4.492 -7.928 1.00 93.94 292 ILE A O 1
ATOM 2139 N N . MET A 1 293 ? -7.409 3.370 -6.311 1.00 87.69 293 MET A N 1
ATOM 2140 C CA . MET A 1 293 ? -6.820 4.538 -5.645 1.00 87.69 293 MET A CA 1
ATOM 2141 C C . MET A 1 293 ? -5.399 4.815 -6.139 1.00 87.69 293 MET A C 1
ATOM 2143 O O . MET A 1 293 ? -4.952 5.960 -6.138 1.00 87.69 293 MET A O 1
ATOM 2147 N N . GLY A 1 294 ? -4.689 3.770 -6.578 1.00 90.50 294 GLY A N 1
ATOM 2148 C CA . GLY A 1 294 ? -3.315 3.897 -7.044 1.00 90.50 294 GLY A CA 1
ATOM 2149 C C . GLY A 1 294 ? -2.915 2.833 -8.057 1.00 90.50 294 GLY A C 1
ATOM 2150 O O . GLY A 1 294 ? -3.424 1.710 -8.034 1.00 90.50 294 GLY A O 1
ATOM 2151 N N . ILE A 1 295 ? -2.000 3.198 -8.951 1.00 92.31 295 ILE A N 1
ATOM 2152 C CA . ILE A 1 295 ? -1.430 2.337 -9.988 1.00 92.31 295 ILE A CA 1
ATOM 2153 C C . ILE A 1 295 ? 0.089 2.499 -9.955 1.00 92.31 295 ILE A C 1
ATOM 2155 O O . ILE A 1 295 ? 0.604 3.592 -10.155 1.00 92.31 295 ILE A O 1
ATOM 2159 N N . ASN A 1 296 ? 0.810 1.405 -9.747 1.00 88.69 296 ASN A N 1
ATOM 2160 C CA . ASN A 1 296 ? 2.260 1.360 -9.816 1.00 88.69 296 ASN A CA 1
ATOM 2161 C C . ASN A 1 296 ? 2.696 0.457 -10.977 1.00 88.69 296 ASN A C 1
ATOM 2163 O O . ASN A 1 296 ? 2.682 -0.767 -10.875 1.00 88.69 296 ASN A O 1
ATOM 2167 N N . ALA A 1 297 ? 3.067 1.068 -12.097 1.00 88.38 297 ALA A N 1
ATOM 2168 C CA . ALA A 1 297 ? 3.580 0.374 -13.272 1.00 88.38 297 ALA A CA 1
ATOM 2169 C C . ALA A 1 297 ? 5.119 0.317 -13.315 1.00 88.38 297 ALA A C 1
ATOM 2171 O O . ALA A 1 297 ? 5.676 -0.211 -14.279 1.00 88.38 297 ALA A O 1
ATOM 2172 N N . GLU A 1 298 ? 5.811 0.846 -12.300 1.00 81.56 298 GLU A N 1
ATOM 2173 C CA . GLU A 1 298 ? 7.267 0.768 -12.191 1.00 81.56 298 GLU A CA 1
ATOM 2174 C C . GLU A 1 298 ? 7.715 -0.666 -11.885 1.00 81.56 298 GLU A C 1
ATOM 2176 O O . GLU A 1 298 ? 7.148 -1.370 -11.043 1.00 81.56 298 GLU A O 1
ATOM 2181 N N . VAL A 1 299 ? 8.768 -1.118 -12.561 1.00 74.31 299 VAL A N 1
ATOM 2182 C CA . VAL A 1 299 ? 9.398 -2.400 -12.259 1.00 74.31 299 VAL A CA 1
ATOM 2183 C C . VAL A 1 299 ? 10.588 -2.148 -11.345 1.00 74.31 299 VAL A C 1
ATOM 2185 O O . VAL A 1 299 ? 11.606 -1.608 -11.773 1.00 74.31 299 VAL A O 1
ATOM 2188 N N . LEU A 1 300 ? 10.489 -2.583 -10.087 1.00 62.84 300 LEU A N 1
ATOM 2189 C CA . LEU A 1 300 ? 11.642 -2.584 -9.190 1.00 62.84 300 LEU A CA 1
ATOM 2190 C C . LEU A 1 300 ? 12.688 -3.562 -9.743 1.00 62.84 300 LEU A C 1
ATOM 2192 O O . LEU A 1 300 ? 12.444 -4.767 -9.850 1.00 62.84 300 LEU A O 1
ATOM 2196 N N . SER A 1 301 ? 13.851 -3.043 -10.135 1.00 54.19 301 SER A N 1
ATOM 2197 C CA . SER A 1 301 ? 14.987 -3.872 -10.535 1.00 54.19 301 SER A CA 1
ATOM 2198 C C . SER A 1 301 ? 15.494 -4.656 -9.322 1.00 54.19 301 SER A C 1
ATOM 2200 O O . SER A 1 301 ? 15.954 -4.042 -8.359 1.00 54.19 301 SER A O 1
ATOM 2202 N N . GLN A 1 302 ? 15.387 -5.988 -9.385 1.00 45.28 302 GLN A N 1
ATOM 2203 C CA . GLN A 1 302 ? 15.936 -6.929 -8.396 1.00 45.28 302 GLN A CA 1
ATOM 2204 C C . GLN A 1 302 ? 17.467 -6.899 -8.339 1.00 45.28 302 GLN A C 1
ATOM 2206 O O . GLN A 1 302 ? 18.101 -6.739 -9.411 1.00 45.28 302 GLN A O 1
#

Secondary structure (DSSP, 8-state):
---HHHHHHHHHHHHHTTSS-------PEEEEEEEEEEEEETTTTEEEEEESSSSSTTS--SSTT-EEEE-TT-EEEEE-TTT--EEE--GGG--TT-EEEEEEEHHHHHHHTTTEEEEEEEEE-S----S--S---------------------------------------------TT-HHHHHHTTTHHHHHHHHHHHHHHT-HHHHHHHEEEEEEEEETTEEEEEEE-SHHHHHTTHHHHS-HHHHHHHHT--GGG----SS-EEEE-TTS-SEEEEEE-TTSSEEEEEEE------

Foldseek 3Di:
DPDPVVVVVVVVVVVVVVPPDPPPPPQDKDWFQKWFFAAFDVVQQWTWTFGPDCDDPVNDGQQHPIAIEHCVQEFEWEQDPVVNDIDTDGSVVDDGGFMKTFMFGNVQSVCSSVRYGYTHYIYTDDDDPPPPDDDDDDDDDDDDDDDDDDDDDDDDDDDDDDDDDDDDDDDDDDDDPPPPPFQLVLVVVDVVLVVLVVVLVCLVVLPLVSQQVQADAQAWEAFPVHNVIDRQGHSVSSVVCSDRQSDPQFNCFSNVDDSVPWGADSQATWRGHPSSPQTWGWGQDPVRDIGTRYGHNDDDDD

Radius of gyration: 30.6 Å; Cα contacts (8 Å, |Δi|>4): 464; chains: 1; bounding box: 111×54×87 Å

Mean predicted aligned error: 20.4 Å

pLDDT: mean 73.77, std 22.11, range [29.77, 97.62]

Nearest PDB structures (foldseek):
  6w3f-assembly2_B  TM=5.078E-01  e=2.647E-01  synthetic construct
  3f2d-assembly1_A  TM=4.264E-01  e=3.368E-01  Geobacillus kaustophilus
  4leh-assembly1_C  TM=4.390E-01  e=3.525E+00  [Clostridium] scindens ATCC 35704